Protein AF-A0A925VZ44-F1 (afdb_monomer)

Radius of gyration: 26.1 Å; Cα contacts (8 Å, |Δi|>4): 335; chains: 1; bounding box: 52×106×59 Å

Secondary structure (DSSP, 8-state):
-----------------------------PPPPPHHHHHHHHHHHTPPPSSPPP---BTTTS-HHHHHHHHHTT--EEEEEE-------TTS-TTHHHHHHHHHHHHHHHHHSSEEEPPPB--EEE---TT--TTT--SEEEHHHHHHHHHHHHHHHHHTT--EEEEEESSTTHHHHHHHHHHHHHHHTTT-SS--EEEE-GGGT-IIIIIHHHHHHSS----SSPTT----TTSSS--HHHHHHHHHH-TT--

Solvent-accessible surface area (backbone atoms only — not comparable to full-atom values): 15016 Å² total; per-residue (Å²): 139,82,82,88,82,83,81,81,79,85,75,83,85,73,84,73,84,74,76,75,80,71,91,65,91,76,82,72,76,75,71,83,73,54,73,66,57,47,52,52,50,52,52,61,69,63,48,78,75,91,64,86,78,80,96,69,49,47,54,79,78,49,52,72,50,53,49,52,52,40,46,74,74,56,38,27,33,35,36,41,41,33,16,24,34,35,60,40,55,100,88,44,63,41,51,50,34,42,54,51,46,54,57,50,46,53,54,49,25,62,72,69,44,58,30,33,28,44,71,70,39,56,58,27,40,44,78,97,54,100,78,77,49,91,77,74,51,48,72,57,40,46,54,67,57,47,20,50,51,51,33,52,51,52,55,50,44,41,74,72,63,34,36,35,41,36,33,38,35,64,37,84,61,40,54,64,30,41,39,54,20,19,55,50,51,35,63,77,43,64,87,44,96,66,79,57,47,45,41,52,45,68,53,68,55,41,28,66,82,46,46,50,53,42,40,44,68,68,80,54,50,86,66,94,66,57,84,79,64,68,63,19,100,80,77,51,93,39,40,73,71,55,52,55,52,39,56,75,71,38,75,88,70,101

pLDDT: mean 80.95, std 19.8, range [28.47, 98.81]

Nearest PDB structures (foldseek):
  1j2t-assembly1_B  TM=7.477E-01  e=1.629E-08  Pseudomonas putida
  3a6f-assembly1_D  TM=7.415E-01  e=6.471E-08  Pseudomonas putida
  3a6g-assembly1_C  TM=7.043E-01  e=2.262E-08  Pseudomonas putida
  3a6j-assembly1_D  TM=7.552E-01  e=2.407E-07  Pseudomonas putida
  3a6g-assembly1_B  TM=7.560E-01  e=1.423E-07  Pseudomonas putida

Structure (mmCIF, N/CA/C/O backbone):
data_AF-A0A925VZ44-F1
#
_entry.id   AF-A0A925VZ44-F1
#
loop_
_atom_site.group_PDB
_atom_site.id
_atom_site.type_symbol
_atom_site.label_atom_id
_atom_site.label_alt_id
_atom_site.label_comp_id
_atom_site.label_asym_id
_atom_site.label_entity_id
_atom_site.label_seq_id
_atom_site.pdbx_PDB_ins_code
_atom_site.Cartn_x
_atom_site.Cartn_y
_atom_site.Cartn_z
_atom_site.occupancy
_atom_site.B_iso_or_equiv
_atom_site.auth_seq_id
_atom_site.auth_comp_id
_atom_site.auth_asym_id
_atom_site.auth_atom_id
_atom_site.pdbx_PDB_model_num
ATOM 1 N N . MET A 1 1 ? 8.024 82.678 4.781 1.00 43.09 1 MET A N 1
ATOM 2 C CA . MET A 1 1 ? 6.739 81.949 4.622 1.00 43.09 1 MET A CA 1
ATOM 3 C C . MET A 1 1 ? 7.034 80.781 3.687 1.00 43.09 1 MET A C 1
ATOM 5 O O . MET A 1 1 ? 7.516 81.044 2.603 1.00 43.09 1 MET A O 1
ATOM 9 N N . LYS A 1 2 ? 6.928 79.500 4.042 1.00 37.91 2 LYS A N 1
ATOM 10 C CA . LYS A 1 2 ? 5.787 78.803 4.643 1.00 37.91 2 LYS A CA 1
ATOM 11 C C . LYS A 1 2 ? 6.269 77.644 5.542 1.00 37.91 2 LYS A C 1
ATOM 13 O O . LYS A 1 2 ? 7.049 76.798 5.127 1.00 37.91 2 LYS A O 1
ATOM 18 N N . THR A 1 3 ? 5.831 77.731 6.793 1.00 38.97 3 THR A N 1
ATOM 19 C CA . THR A 1 3 ? 5.394 76.681 7.727 1.00 38.97 3 THR A CA 1
ATOM 20 C C . THR A 1 3 ? 5.677 75.206 7.399 1.00 38.97 3 THR A C 1
ATOM 22 O O . THR A 1 3 ? 5.119 74.634 6.468 1.00 38.97 3 THR A O 1
ATOM 25 N N . LYS A 1 4 ? 6.454 74.569 8.290 1.00 42.12 4 LYS A N 1
ATOM 26 C CA . LYS A 1 4 ? 6.494 73.115 8.498 1.00 42.12 4 LYS A CA 1
ATOM 27 C C . LYS A 1 4 ? 5.126 72.651 9.012 1.00 42.12 4 LYS A C 1
ATOM 29 O O . LYS A 1 4 ? 4.687 73.132 10.054 1.00 42.12 4 LYS A O 1
ATOM 34 N N . LEU A 1 5 ? 4.474 71.728 8.306 1.00 38.78 5 LEU A N 1
ATOM 35 C CA . LEU A 1 5 ? 3.268 71.056 8.788 1.00 38.78 5 LEU A CA 1
ATOM 36 C C . LEU A 1 5 ? 3.665 69.682 9.334 1.00 38.78 5 LEU A C 1
ATOM 38 O O . LEU A 1 5 ? 4.010 68.767 8.592 1.00 38.78 5 LEU A O 1
ATOM 42 N N . MET A 1 6 ? 3.668 69.591 10.658 1.00 40.53 6 MET A N 1
ATOM 43 C CA . MET A 1 6 ? 3.862 68.372 11.427 1.00 40.53 6 MET A CA 1
ATOM 44 C C . MET A 1 6 ? 2.497 67.686 11.531 1.00 40.53 6 MET A C 1
ATOM 46 O O . MET A 1 6 ? 1.625 68.153 12.261 1.00 40.53 6 MET A O 1
ATOM 50 N N . VAL A 1 7 ? 2.281 66.626 10.751 1.00 39.38 7 VAL A N 1
ATOM 51 C CA . VAL A 1 7 ? 1.075 65.796 10.865 1.00 39.38 7 VAL A CA 1
ATOM 52 C C . VAL A 1 7 ? 1.354 64.708 11.893 1.00 39.38 7 VAL A C 1
ATOM 54 O O . VAL A 1 7 ? 2.123 63.779 11.657 1.00 39.38 7 VAL A O 1
ATOM 57 N N . LEU A 1 8 ? 0.742 64.880 13.061 1.00 37.25 8 LEU A N 1
ATOM 58 C CA . LEU A 1 8 ? 0.695 63.913 14.145 1.00 37.25 8 LEU A CA 1
ATOM 59 C C . LEU A 1 8 ? -0.347 62.846 13.773 1.00 37.25 8 LEU A C 1
ATOM 61 O O . LEU A 1 8 ? -1.548 63.086 13.888 1.00 37.25 8 LEU A O 1
ATOM 65 N N . LEU A 1 9 ? 0.092 61.686 13.280 1.00 35.12 9 LEU A N 1
ATOM 66 C CA . LEU A 1 9 ? -0.804 60.554 13.052 1.00 35.12 9 LEU A CA 1
ATOM 67 C C . LEU A 1 9 ? -0.961 59.786 14.373 1.00 35.12 9 LEU A C 1
ATOM 69 O O . LEU A 1 9 ? -0.096 59.003 14.761 1.00 35.12 9 LEU A O 1
ATOM 73 N N . MET A 1 10 ? -2.056 60.044 15.088 1.00 37.88 10 MET A N 1
ATOM 74 C CA . MET A 1 10 ? -2.496 59.206 16.203 1.00 37.88 10 MET A CA 1
ATOM 75 C C . MET A 1 10 ? -2.968 57.858 15.638 1.00 37.88 10 MET A C 1
ATOM 77 O O . MET A 1 10 ? -4.033 57.775 15.030 1.00 37.88 10 MET A O 1
ATOM 81 N N . MET A 1 11 ? -2.174 56.802 15.822 1.00 42.66 11 MET A N 1
ATOM 82 C CA . MET A 1 11 ? -2.632 55.423 15.646 1.00 42.66 11 MET A CA 1
ATOM 83 C C . MET A 1 11 ? -3.244 54.926 16.964 1.00 42.66 11 MET A C 1
ATOM 85 O O . MET A 1 11 ? -2.577 55.006 17.999 1.00 42.66 11 MET A O 1
ATOM 89 N N . PRO A 1 12 ? -4.479 54.398 16.967 1.00 41.09 12 PRO A N 1
ATOM 90 C CA . PRO A 1 12 ? -5.016 53.722 18.137 1.00 41.09 12 PRO A CA 1
ATOM 91 C C . PRO A 1 12 ? -4.245 52.417 18.379 1.00 41.09 12 PRO A C 1
ATOM 93 O O . PRO A 1 12 ? -4.117 51.582 17.483 1.00 41.09 12 PRO A O 1
ATOM 96 N N . LEU A 1 13 ? -3.741 52.241 19.607 1.00 38.38 13 LEU A N 1
ATOM 97 C CA . LEU A 1 13 ? -3.260 50.956 20.107 1.00 38.38 13 LEU A CA 1
ATOM 98 C C . LEU A 1 13 ? -4.418 49.946 20.069 1.00 38.38 13 LEU A C 1
ATOM 100 O O . LEU A 1 13 ? -5.273 49.952 20.953 1.00 38.38 13 LEU A O 1
ATOM 104 N N . LEU A 1 14 ? -4.417 49.036 19.096 1.00 40.84 14 LEU A N 1
ATOM 105 C CA . LEU A 1 14 ? -4.953 47.700 19.332 1.00 40.84 14 LEU A CA 1
ATOM 106 C C . LEU A 1 14 ? -3.804 46.841 19.852 1.00 40.84 14 LEU A C 1
ATOM 108 O O . LEU A 1 14 ? -2.870 46.516 19.121 1.00 40.84 14 LEU A O 1
ATOM 112 N N . ALA A 1 15 ? -3.873 46.487 21.133 1.00 39.97 15 ALA A N 1
ATOM 113 C CA . ALA A 1 15 ? -3.021 45.471 21.723 1.00 39.97 15 ALA A CA 1
ATOM 114 C C . ALA A 1 15 ? -3.362 44.114 21.088 1.00 39.97 15 ALA A C 1
ATOM 116 O O . ALA A 1 15 ? -4.227 43.384 21.567 1.00 39.97 15 ALA A O 1
ATOM 117 N N . ALA A 1 16 ? -2.692 43.775 19.989 1.00 40.22 16 ALA A N 1
ATOM 118 C CA . ALA A 1 16 ? -2.588 42.393 19.564 1.00 40.22 16 ALA A CA 1
ATOM 119 C C . ALA A 1 16 ? -1.696 41.686 20.588 1.00 40.22 16 ALA A C 1
ATOM 121 O O . ALA A 1 16 ? -0.490 41.927 20.649 1.00 40.22 16 ALA A O 1
ATOM 122 N N . SER A 1 17 ? -2.290 40.839 21.425 1.00 38.62 17 SER A N 1
ATOM 123 C CA . SER A 1 17 ? -1.554 39.887 22.250 1.00 38.62 17 SER A CA 1
ATOM 124 C C . SER A 1 17 ? -0.869 38.876 21.329 1.00 38.62 17 SER A C 1
ATOM 126 O O . SER A 1 17 ? -1.369 37.780 21.094 1.00 38.62 17 SER A O 1
ATOM 128 N N . ALA A 1 18 ? 0.276 39.260 20.770 1.00 37.12 18 ALA A N 1
ATOM 129 C CA . ALA A 1 18 ? 1.207 38.335 20.158 1.00 37.12 18 ALA A CA 1
ATOM 130 C C . ALA A 1 18 ? 1.802 37.493 21.291 1.00 37.12 18 ALA A C 1
ATOM 132 O O . ALA A 1 18 ? 2.767 37.887 21.945 1.00 37.12 18 ALA A O 1
ATOM 133 N N . SER A 1 19 ? 1.194 36.338 21.562 1.00 41.56 19 SER A N 1
ATOM 134 C CA . SER A 1 19 ? 1.918 35.276 22.246 1.00 41.56 19 SER A CA 1
ATOM 135 C C . SER A 1 19 ? 3.023 34.837 21.291 1.00 41.56 19 SER A C 1
ATOM 137 O O . SER A 1 19 ? 2.791 34.209 20.261 1.00 41.56 19 SER A O 1
ATOM 139 N N . ALA A 1 20 ? 4.239 35.280 21.595 1.00 37.16 20 ALA A N 1
ATOM 140 C CA . ALA A 1 20 ? 5.440 34.805 20.948 1.00 37.16 20 ALA A CA 1
ATOM 141 C C . ALA A 1 20 ? 5.502 33.287 21.145 1.00 37.16 20 ALA A C 1
ATOM 143 O O . ALA A 1 20 ? 5.729 32.805 22.255 1.00 37.16 20 ALA A O 1
ATOM 144 N N . GLN A 1 21 ? 5.280 32.529 20.073 1.00 39.34 21 GLN A N 1
ATOM 145 C CA . GLN A 1 21 ? 5.566 31.104 20.064 1.00 39.34 21 GLN A CA 1
ATOM 146 C C . GLN A 1 21 ? 7.084 30.964 19.966 1.00 39.34 21 GLN A C 1
ATOM 148 O O . GLN A 1 21 ? 7.667 30.883 18.886 1.00 39.34 21 GLN A O 1
ATOM 153 N N . ALA A 1 22 ? 7.725 31.058 21.131 1.00 35.22 22 ALA A N 1
ATOM 154 C CA . ALA A 1 22 ? 9.131 30.764 21.301 1.00 35.22 22 ALA A CA 1
ATOM 155 C C . ALA A 1 22 ? 9.398 29.346 20.787 1.00 35.22 22 ALA A C 1
ATOM 157 O O . ALA A 1 22 ? 8.663 28.403 21.094 1.00 35.22 22 ALA A O 1
ATOM 158 N N . GLY A 1 23 ? 10.441 29.228 19.967 1.00 39.97 23 GLY A N 1
ATOM 159 C CA . GLY A 1 23 ? 10.889 27.975 19.392 1.00 39.97 23 GLY A CA 1
ATOM 160 C C . GLY A 1 23 ? 11.131 26.923 20.469 1.00 39.97 23 GLY A C 1
ATOM 161 O O . GLY A 1 23 ? 11.927 27.107 21.385 1.00 39.97 23 GLY A O 1
ATOM 162 N N . GLY A 1 24 ? 10.448 25.800 20.311 1.00 28.47 24 GLY A N 1
ATOM 163 C CA . GLY A 1 24 ? 10.702 24.557 21.013 1.00 28.47 24 GLY A CA 1
ATOM 164 C C . GLY A 1 24 ? 10.267 23.435 20.087 1.00 28.47 24 GLY A C 1
ATOM 165 O O . GLY A 1 24 ? 9.153 23.466 19.568 1.00 28.47 24 GLY A O 1
ATOM 166 N N . ALA A 1 25 ? 11.168 22.491 19.826 1.00 43.06 25 ALA A N 1
ATOM 167 C CA . ALA A 1 25 ? 10.916 21.294 19.037 1.00 43.06 25 ALA A CA 1
ATOM 168 C C . ALA A 1 25 ? 9.642 20.585 19.540 1.00 43.06 25 ALA A C 1
ATOM 170 O O . ALA A 1 25 ? 9.634 19.932 20.581 1.00 43.06 25 ALA A O 1
ATOM 171 N N . GLY A 1 26 ? 8.537 20.787 18.822 1.00 34.47 26 GLY A N 1
ATOM 172 C CA . GLY A 1 26 ? 7.191 20.436 19.258 1.00 34.47 26 GLY A CA 1
ATOM 173 C C . GLY A 1 26 ? 6.773 19.043 18.815 1.00 34.47 26 GLY A C 1
ATOM 174 O O . GLY A 1 26 ? 5.871 18.903 17.996 1.00 34.47 26 GLY A O 1
ATOM 175 N N . GLY A 1 27 ? 7.376 18.009 19.400 1.00 41.19 27 GLY A N 1
ATOM 176 C CA . GLY A 1 27 ? 6.727 16.703 19.524 1.00 41.19 27 GLY A CA 1
ATOM 177 C C . GLY A 1 27 ? 5.625 16.803 20.578 1.00 41.19 27 GLY A C 1
ATOM 178 O O . GLY A 1 27 ? 5.805 16.370 21.711 1.00 41.19 27 GLY A O 1
ATOM 179 N N . GLY A 1 28 ? 4.524 17.477 20.242 1.00 38.59 28 GLY A N 1
ATOM 180 C CA . GLY A 1 28 ? 3.428 17.754 21.165 1.00 38.59 28 GLY A CA 1
ATOM 181 C C . GLY A 1 28 ? 2.698 16.477 21.569 1.00 38.59 28 GLY A C 1
ATOM 182 O O . GLY A 1 28 ? 1.746 16.066 20.906 1.00 38.59 28 GLY A O 1
ATOM 183 N N . GLY A 1 29 ? 3.112 15.874 22.682 1.00 44.62 29 GLY A N 1
ATOM 184 C CA . GLY A 1 29 ? 2.288 14.927 23.417 1.00 44.62 29 GLY A CA 1
ATOM 185 C C . GLY A 1 29 ? 1.008 15.633 23.851 1.00 44.62 29 GLY A C 1
ATOM 186 O O . GLY A 1 29 ? 1.004 16.385 24.823 1.00 44.62 29 GLY A O 1
ATOM 187 N N . ARG A 1 30 ? -0.089 15.422 23.117 1.00 60.28 30 ARG A N 1
ATOM 188 C CA . ARG A 1 30 ? -1.427 15.716 23.639 1.00 60.28 30 ARG A CA 1
ATOM 189 C C . ARG A 1 30 ? -1.571 14.878 24.911 1.00 60.28 30 ARG A C 1
ATOM 191 O O . ARG A 1 30 ? -1.460 13.657 24.832 1.00 60.28 30 ARG A O 1
ATOM 198 N N . GLY A 1 31 ? -1.742 15.528 26.063 1.00 68.44 31 GLY A N 1
ATOM 199 C CA . GLY A 1 31 ? -1.986 14.838 27.332 1.00 68.44 31 GLY A CA 1
ATOM 200 C C . GLY A 1 31 ? -3.142 13.839 27.208 1.00 68.44 31 GLY A C 1
ATOM 201 O O . GLY A 1 31 ? -3.993 13.978 26.325 1.00 68.44 31 GLY A O 1
ATOM 202 N N . ALA A 1 32 ? -3.150 12.812 28.062 1.00 81.00 32 ALA A N 1
ATOM 203 C CA . ALA A 1 32 ? -4.213 11.810 28.068 1.00 81.00 32 ALA A CA 1
ATOM 204 C C . ALA A 1 32 ? -5.594 12.481 28.206 1.00 81.00 32 ALA A C 1
ATOM 206 O O . ALA A 1 32 ? -5.761 13.405 29.003 1.00 81.00 32 ALA A O 1
ATOM 207 N N . LEU A 1 33 ? -6.562 12.033 27.401 1.00 86.69 33 LEU A N 1
ATOM 208 C CA . LEU A 1 33 ? -7.935 12.542 27.432 1.00 86.69 33 LEU A CA 1
ATOM 209 C C . LEU A 1 33 ? -8.605 12.180 28.764 1.00 86.69 33 LEU A C 1
ATOM 211 O O . LEU A 1 33 ? -8.342 11.110 29.315 1.00 86.69 33 LEU A O 1
ATOM 215 N N . THR A 1 34 ? -9.504 13.036 29.256 1.00 94.06 34 THR A N 1
ATOM 216 C CA . THR A 1 34 ? -10.392 12.640 30.361 1.00 94.06 34 THR A CA 1
ATOM 217 C C . THR A 1 34 ? -11.369 11.552 29.889 1.00 94.06 34 THR A C 1
ATOM 219 O O . THR A 1 34 ? -11.637 11.453 28.683 1.00 94.06 34 THR A O 1
ATOM 222 N N . PRO A 1 35 ? -11.947 10.747 30.799 1.00 94.12 35 PRO A N 1
ATOM 223 C CA . PRO A 1 35 ? -12.954 9.749 30.436 1.00 94.12 35 PRO A CA 1
ATOM 224 C C . PRO A 1 35 ? -14.129 10.332 29.636 1.00 94.12 35 PRO A C 1
ATOM 226 O O . PRO A 1 35 ? -14.582 9.726 28.668 1.00 94.12 35 PRO A O 1
ATOM 229 N N . GLU A 1 36 ? -14.582 11.541 29.972 1.00 93.06 36 GLU A N 1
ATOM 230 C CA . GLU A 1 36 ? -15.672 12.226 29.269 1.00 93.06 36 GLU A CA 1
ATOM 231 C C . GLU A 1 36 ? -15.271 12.612 27.843 1.00 93.06 36 GLU A C 1
ATOM 233 O O . GLU A 1 36 ? -16.045 12.436 26.902 1.00 93.06 36 GLU A O 1
ATOM 238 N N . GLN A 1 37 ? -14.045 13.112 27.660 1.00 93.12 37 GLN A N 1
ATOM 239 C CA . GLN A 1 37 ? -13.513 13.447 26.339 1.00 93.12 37 GLN A CA 1
ATOM 240 C C . GLN A 1 37 ? -13.352 12.199 25.469 1.00 93.12 37 GLN A C 1
ATOM 242 O O . GLN A 1 37 ? -13.616 12.242 24.264 1.00 93.12 37 GLN A O 1
ATOM 247 N N . GLN A 1 38 ? -12.944 11.082 26.071 1.00 91.44 38 GLN A N 1
ATOM 248 C CA . GLN A 1 38 ? -12.840 9.809 25.377 1.00 91.44 38 GLN A CA 1
ATOM 249 C C . GLN A 1 38 ? -14.220 9.284 24.960 1.00 91.44 38 GLN A C 1
ATOM 251 O O . GLN A 1 38 ? -14.417 8.993 23.780 1.00 91.44 38 GLN A O 1
ATOM 256 N N . ALA A 1 39 ? -15.200 9.283 25.867 1.00 91.25 39 ALA A N 1
ATOM 257 C CA . ALA A 1 39 ? -16.574 8.887 25.563 1.00 91.25 39 ALA A CA 1
ATOM 258 C C . ALA A 1 39 ? -17.203 9.767 24.468 1.00 91.25 39 ALA A C 1
ATOM 260 O O . ALA A 1 39 ? -17.831 9.260 23.538 1.00 91.25 39 ALA A O 1
ATOM 261 N N . ALA A 1 40 ? -16.987 11.085 24.516 1.00 91.69 40 ALA A N 1
ATOM 262 C CA . ALA A 1 40 ? -17.465 12.002 23.484 1.00 91.69 40 ALA A CA 1
ATOM 263 C C . ALA A 1 40 ? -16.826 11.715 22.113 1.00 91.69 40 ALA A C 1
ATOM 265 O O . ALA A 1 40 ? -17.511 11.757 21.087 1.00 91.69 40 ALA A O 1
ATOM 266 N N . ARG A 1 41 ? -15.528 11.386 22.081 1.00 88.75 41 ARG A N 1
ATOM 267 C CA . ARG A 1 41 ? -14.817 11.014 20.850 1.00 88.75 41 ARG A CA 1
ATOM 268 C C . ARG A 1 41 ? -15.324 9.692 20.279 1.00 88.75 41 ARG A C 1
ATOM 270 O O . ARG A 1 41 ? -15.535 9.601 19.071 1.00 88.75 41 ARG A O 1
ATOM 277 N N . GLU A 1 42 ? -15.544 8.694 21.125 1.00 88.38 42 GLU A N 1
ATOM 278 C CA . GLU A 1 42 ? -16.108 7.400 20.730 1.00 88.38 42 GLU A CA 1
ATOM 279 C C . GLU A 1 42 ? -17.543 7.546 20.210 1.00 88.38 42 GLU A C 1
ATOM 281 O O . GLU A 1 42 ? -17.883 6.989 19.164 1.00 88.38 42 GLU A O 1
ATOM 286 N N . ALA A 1 43 ? -18.373 8.357 20.873 1.00 88.75 43 ALA A N 1
ATOM 287 C CA . ALA A 1 43 ? -19.722 8.671 20.412 1.00 88.75 43 ALA A CA 1
ATOM 288 C C . ALA A 1 43 ? -19.701 9.395 19.056 1.00 88.75 43 ALA A C 1
ATOM 290 O O . ALA A 1 43 ? -20.466 9.047 18.156 1.00 88.75 43 ALA A O 1
ATOM 291 N N . ALA A 1 44 ? -18.795 10.362 18.872 1.00 86.88 44 ALA A N 1
ATOM 292 C CA . ALA A 1 44 ? -18.626 11.060 17.601 1.00 86.88 44 ALA A CA 1
ATOM 293 C C . ALA A 1 44 ? -18.186 10.113 16.470 1.00 86.88 44 ALA A C 1
ATOM 295 O O . ALA A 1 44 ? -18.747 10.179 15.378 1.00 86.88 44 ALA A O 1
ATOM 296 N N . ALA A 1 45 ? -17.247 9.200 16.740 1.00 86.62 45 ALA A N 1
ATOM 297 C CA . ALA A 1 45 ? -16.764 8.208 15.777 1.00 86.62 45 ALA A CA 1
ATOM 298 C C . ALA A 1 45 ? -17.821 7.152 15.396 1.00 86.62 45 ALA A C 1
ATOM 300 O O . ALA A 1 45 ? -17.710 6.516 14.346 1.00 86.62 45 ALA A O 1
ATOM 301 N N . ASN A 1 46 ? -18.848 6.960 16.229 1.00 89.31 46 ASN A N 1
ATOM 302 C CA . ASN A 1 46 ? -19.928 5.992 16.020 1.00 89.31 46 ASN A CA 1
ATOM 303 C C . ASN A 1 46 ? -21.230 6.599 15.476 1.00 89.31 46 ASN A C 1
ATOM 305 O O . ASN A 1 46 ? -22.214 5.876 15.326 1.00 89.31 46 ASN A O 1
ATOM 309 N N . LYS A 1 47 ? -21.251 7.893 15.129 1.00 90.44 47 LYS A N 1
ATOM 310 C CA . LYS A 1 47 ? -22.435 8.521 14.522 1.00 90.44 47 LYS A CA 1
ATOM 311 C C . LYS A 1 47 ? -22.847 7.815 13.219 1.00 90.44 47 LYS A C 1
ATOM 313 O O . LYS A 1 47 ? -21.972 7.464 12.419 1.00 90.44 47 LYS A O 1
ATOM 318 N N . PRO A 1 48 ? -24.152 7.606 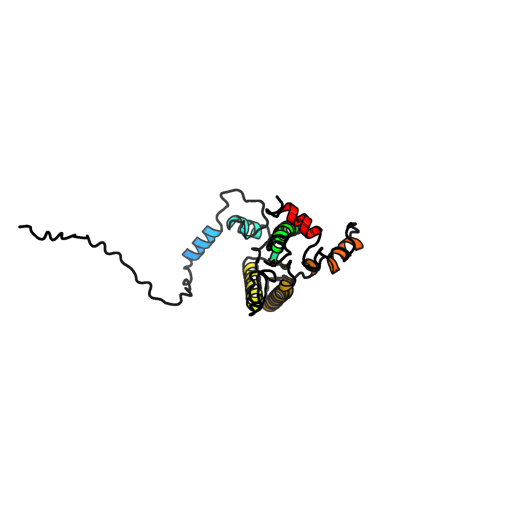12.977 1.00 90.75 48 PRO A N 1
ATOM 319 C CA . PRO A 1 48 ? -24.620 7.005 11.733 1.00 90.75 48 PRO A CA 1
ATOM 320 C C . PRO A 1 48 ? -24.233 7.870 10.528 1.00 90.75 48 PRO A C 1
ATOM 322 O O . PRO A 1 48 ? -24.040 9.082 10.652 1.00 90.75 48 PRO A O 1
ATOM 325 N N . ARG A 1 49 ? -24.118 7.235 9.359 1.00 91.75 49 ARG A N 1
ATOM 326 C CA . ARG A 1 49 ? -23.930 7.947 8.091 1.00 91.75 49 ARG A CA 1
ATOM 327 C C . ARG A 1 49 ? -25.136 8.846 7.812 1.00 91.75 49 ARG A C 1
ATOM 329 O O . ARG A 1 49 ? -26.273 8.442 8.036 1.00 91.75 49 ARG A O 1
ATOM 336 N N . THR A 1 50 ? -24.874 10.056 7.325 1.00 92.50 50 THR A N 1
ATOM 337 C CA . THR A 1 50 ? -25.904 11.033 6.921 1.00 92.50 50 THR A CA 1
ATOM 338 C C . THR A 1 50 ? -26.046 11.157 5.406 1.00 92.50 50 THR A C 1
ATOM 340 O O . THR A 1 50 ? -26.964 11.819 4.936 1.00 92.50 50 THR A O 1
ATOM 343 N N . ILE A 1 51 ? -25.126 10.553 4.655 1.00 91.44 51 ILE A N 1
ATOM 344 C CA . ILE A 1 51 ? -25.131 10.465 3.196 1.00 91.44 51 ILE A CA 1
ATOM 345 C C . ILE A 1 51 ? -24.884 9.012 2.798 1.00 91.44 51 ILE A C 1
ATOM 347 O O . ILE A 1 51 ? -24.264 8.255 3.555 1.00 91.44 51 ILE A O 1
ATOM 351 N N . GLU A 1 52 ? -25.385 8.626 1.629 1.00 91.75 52 GLU A N 1
ATOM 352 C CA . GLU A 1 52 ? -25.050 7.333 1.042 1.00 91.75 52 GLU A CA 1
ATOM 353 C C . GLU A 1 52 ? -23.557 7.258 0.739 1.00 91.75 52 GLU A C 1
ATOM 355 O O . GLU A 1 52 ? -22.917 8.270 0.445 1.00 91.75 52 GLU A O 1
ATOM 360 N N . GLY A 1 53 ? -23.007 6.051 0.866 1.00 89.88 53 GLY A N 1
ATOM 361 C CA . GLY A 1 53 ? -21.589 5.845 0.638 1.00 89.88 53 GLY A CA 1
ATOM 362 C C . GLY A 1 53 ? -21.245 5.668 -0.834 1.00 89.88 53 GLY A C 1
ATOM 363 O O . GLY A 1 53 ? -22.075 5.211 -1.622 1.00 89.88 53 GLY A O 1
ATOM 364 N N . ILE A 1 54 ? -20.008 5.987 -1.197 1.00 92.88 54 ILE A N 1
ATOM 365 C CA . ILE A 1 54 ? -19.498 5.744 -2.547 1.00 92.88 54 ILE A CA 1
ATOM 366 C C . ILE A 1 54 ? -19.085 4.276 -2.724 1.00 92.88 54 ILE A C 1
ATOM 368 O O . ILE A 1 54 ? -18.641 3.605 -1.792 1.00 92.88 54 ILE A O 1
ATOM 372 N N . ASN A 1 55 ? -19.220 3.756 -3.945 1.00 94.62 55 ASN A N 1
ATOM 373 C CA . ASN A 1 55 ? -18.796 2.395 -4.278 1.00 94.62 55 ASN A CA 1
ATOM 374 C C . ASN A 1 55 ? -17.302 2.361 -4.627 1.00 94.62 55 ASN A C 1
ATOM 376 O O . ASN A 1 55 ? -16.936 2.288 -5.800 1.00 94.62 55 ASN A O 1
ATOM 380 N N . THR A 1 56 ? -16.453 2.377 -3.606 1.00 97.19 56 THR A N 1
ATOM 381 C CA . THR A 1 56 ? -14.995 2.305 -3.755 1.00 97.19 56 THR A CA 1
ATOM 382 C C . THR A 1 56 ? -14.390 1.203 -2.890 1.00 97.19 56 THR A C 1
ATOM 384 O O . THR A 1 56 ? -14.957 0.800 -1.873 1.00 97.19 56 THR A O 1
ATOM 387 N N . VAL A 1 57 ? -13.222 0.712 -3.300 1.00 98.19 57 VAL A N 1
ATOM 388 C CA . VAL A 1 57 ? -12.343 -0.112 -2.460 1.00 98.19 57 VAL A CA 1
ATOM 389 C C . VAL A 1 57 ? -11.123 0.668 -1.955 1.00 98.19 57 VAL A C 1
ATOM 391 O O . VAL A 1 57 ? -10.328 0.120 -1.195 1.00 98.19 57 VAL A O 1
ATOM 394 N N . TRP A 1 58 ? -10.958 1.934 -2.343 1.00 98.25 58 TRP A N 1
ATOM 395 C CA . TRP A 1 58 ? -9.827 2.768 -1.944 1.00 98.25 58 TRP A CA 1
ATOM 396 C C . TRP A 1 58 ? -10.066 3.385 -0.576 1.00 98.25 58 TRP A C 1
ATOM 398 O O . TRP A 1 58 ? -10.975 4.189 -0.384 1.00 98.25 58 TRP A O 1
ATOM 408 N N . LEU A 1 59 ? -9.210 3.046 0.386 1.00 97.81 59 LEU A N 1
ATOM 409 C CA . LEU A 1 59 ? -9.325 3.535 1.758 1.00 97.81 59 LEU A CA 1
ATOM 410 C C . LEU A 1 59 ? -9.239 5.067 1.843 1.00 97.81 59 LEU A C 1
ATOM 412 O O . LEU A 1 59 ? -9.874 5.663 2.705 1.00 97.81 59 LEU A O 1
ATOM 416 N N . GLU A 1 60 ? -8.478 5.698 0.949 1.00 96.56 60 GLU A N 1
ATOM 417 C CA . GLU A 1 60 ? -8.309 7.156 0.869 1.00 96.56 60 GLU A CA 1
ATOM 418 C C . GLU A 1 60 ? -9.536 7.916 0.354 1.00 96.56 60 GLU A C 1
ATOM 420 O O . GLU A 1 60 ? -9.629 9.126 0.550 1.00 96.56 60 GLU A O 1
ATOM 425 N N . GLU A 1 61 ? -10.484 7.218 -0.270 1.00 97.25 61 GLU A N 1
ATOM 426 C CA . GLU A 1 61 ? -11.721 7.809 -0.784 1.00 97.25 61 GLU A CA 1
ATOM 427 C C . GLU A 1 61 ? -12.882 7.681 0.214 1.00 97.25 61 GLU A C 1
ATOM 429 O O . GLU A 1 61 ? -13.880 8.392 0.107 1.00 97.25 61 GLU A O 1
ATOM 434 N N . LEU A 1 62 ? -12.747 6.801 1.212 1.00 96.19 62 LEU A N 1
ATOM 435 C CA . LEU A 1 62 ? -13.765 6.571 2.230 1.00 96.19 62 LEU A CA 1
ATOM 436 C C . LEU A 1 62 ? -13.774 7.685 3.281 1.00 96.19 62 LEU A C 1
ATOM 438 O O . LEU A 1 62 ? -12.758 8.065 3.866 1.00 96.19 62 LEU A O 1
ATOM 442 N N . THR A 1 63 ? -14.970 8.123 3.642 1.00 94.31 63 THR A N 1
ATOM 443 C CA . THR A 1 63 ? -15.214 8.836 4.892 1.00 94.31 63 THR A CA 1
ATOM 444 C C . THR A 1 63 ? -15.052 7.894 6.089 1.00 94.31 63 THR A C 1
ATOM 446 O O . THR A 1 63 ? -15.217 6.674 6.002 1.00 94.31 63 THR A O 1
ATOM 449 N N . GLN A 1 64 ? -14.772 8.458 7.268 1.00 92.69 64 GLN A N 1
ATOM 450 C CA . GLN A 1 64 ? -14.584 7.656 8.481 1.00 92.69 64 GLN A CA 1
ATOM 451 C C . GLN A 1 64 ? -15.795 6.757 8.825 1.00 92.69 64 GLN A C 1
ATOM 453 O O . GLN A 1 64 ? -15.563 5.603 9.198 1.00 92.69 64 GLN A O 1
ATOM 458 N N . PRO A 1 65 ? -17.061 7.208 8.691 1.00 94.31 65 PRO A N 1
ATOM 459 C CA . PRO A 1 65 ? -18.211 6.339 8.924 1.00 94.31 65 PRO A CA 1
ATOM 460 C C . PRO A 1 65 ? -18.335 5.194 7.911 1.00 94.31 65 PRO A C 1
ATOM 462 O O . PRO A 1 65 ? -18.724 4.099 8.310 1.00 94.31 65 PRO A O 1
ATOM 465 N N . GLU A 1 66 ? -17.992 5.411 6.634 1.00 95.56 66 GLU A N 1
ATOM 466 C CA . GLU A 1 66 ? -17.964 4.338 5.627 1.00 95.56 66 GLU A CA 1
ATOM 467 C C . GLU A 1 66 ? -16.897 3.304 5.976 1.00 95.56 66 GLU A C 1
ATOM 469 O O . GLU A 1 66 ? -17.213 2.121 6.085 1.00 95.56 66 GLU A O 1
ATOM 474 N N . PHE A 1 67 ? -15.669 3.749 6.262 1.00 95.44 67 PHE A N 1
ATOM 475 C CA . PHE A 1 67 ? -14.588 2.858 6.677 1.00 95.44 67 PHE A CA 1
ATOM 476 C C . PHE A 1 67 ? -14.968 2.035 7.917 1.00 95.44 67 PHE A C 1
ATOM 478 O O . PHE A 1 67 ? -14.836 0.812 7.920 1.00 95.44 67 PHE A O 1
ATOM 485 N N . ARG A 1 68 ? -15.508 2.680 8.960 1.00 95.19 68 ARG A N 1
ATOM 486 C CA . ARG A 1 68 ? -15.993 1.997 10.169 1.00 95.19 68 ARG A CA 1
ATOM 487 C C . ARG A 1 68 ? -17.018 0.916 9.834 1.00 95.19 68 ARG A C 1
ATOM 489 O O . ARG A 1 68 ? -16.946 -0.181 10.386 1.00 95.19 68 ARG A O 1
ATOM 496 N N . ASP A 1 69 ? -17.997 1.240 8.996 1.00 95.25 69 ASP A N 1
ATOM 497 C CA . ASP A 1 69 ? -19.066 0.310 8.647 1.00 95.25 69 ASP A CA 1
ATOM 498 C C . ASP A 1 69 ? -18.531 -0.865 7.812 1.00 95.25 69 ASP A C 1
ATOM 500 O O . ASP A 1 69 ? -18.948 -1.996 8.041 1.00 95.25 69 ASP A O 1
ATOM 504 N N . MET A 1 70 ? -17.543 -0.642 6.939 1.00 96.62 70 MET A N 1
ATOM 505 C CA . MET A 1 70 ? -16.860 -1.712 6.199 1.00 96.62 70 MET A CA 1
ATOM 506 C C . MET A 1 70 ? -16.047 -2.629 7.121 1.00 96.62 70 MET A C 1
ATOM 508 O O . MET A 1 70 ? -16.117 -3.850 6.990 1.00 96.62 70 MET A O 1
ATOM 512 N N . ILE A 1 71 ? -15.332 -2.082 8.111 1.00 96.94 71 ILE A N 1
ATOM 513 C CA . ILE A 1 71 ? -14.660 -2.910 9.127 1.00 96.94 71 ILE A CA 1
ATOM 514 C C . ILE A 1 71 ? -15.682 -3.760 9.896 1.00 96.94 71 ILE A C 1
ATOM 516 O O . ILE A 1 71 ? -15.453 -4.952 10.097 1.00 96.94 71 ILE A O 1
ATOM 520 N N . LYS A 1 72 ? -16.835 -3.188 10.278 1.00 95.44 72 LYS A N 1
ATOM 521 C CA . LYS A 1 72 ? -17.933 -3.936 10.925 1.00 95.44 72 LYS A CA 1
ATOM 522 C C . LYS A 1 72 ? -18.521 -5.021 10.019 1.00 95.44 72 LYS A C 1
ATOM 524 O O . LYS A 1 72 ? -18.895 -6.075 10.522 1.00 95.44 72 LYS A O 1
ATOM 529 N N . ASP A 1 73 ? -18.558 -4.791 8.708 1.00 96.50 73 ASP A N 1
ATOM 530 C CA . ASP A 1 73 ? -18.952 -5.791 7.709 1.00 96.50 73 ASP A CA 1
ATOM 531 C C . ASP A 1 73 ? -17.846 -6.835 7.425 1.00 96.50 73 ASP A C 1
ATOM 533 O O . ASP A 1 73 ? -18.031 -7.784 6.662 1.00 96.50 73 ASP A O 1
ATOM 537 N N . GLY A 1 74 ? -16.685 -6.731 8.075 1.00 97.62 74 GLY A N 1
ATOM 538 C CA . GLY A 1 74 ? -15.626 -7.738 8.015 1.00 97.62 74 GLY A CA 1
ATOM 539 C C . GLY A 1 74 ? -14.606 -7.529 6.898 1.00 97.62 74 GLY A C 1
ATOM 540 O O . GLY A 1 74 ? -13.925 -8.485 6.519 1.00 97.62 74 GLY A O 1
ATOM 541 N N . TYR A 1 75 ? -14.465 -6.304 6.384 1.00 98.38 75 TYR A N 1
ATOM 542 C CA . TYR A 1 75 ? -13.344 -5.932 5.518 1.00 98.38 75 TYR A CA 1
ATOM 543 C C . TYR A 1 75 ? -12.043 -5.958 6.327 1.00 98.38 75 TYR A C 1
ATOM 545 O O . TYR A 1 75 ? -11.665 -4.987 6.971 1.00 98.38 75 TYR A O 1
ATOM 553 N N . THR A 1 76 ? -11.376 -7.109 6.332 1.00 97.94 76 THR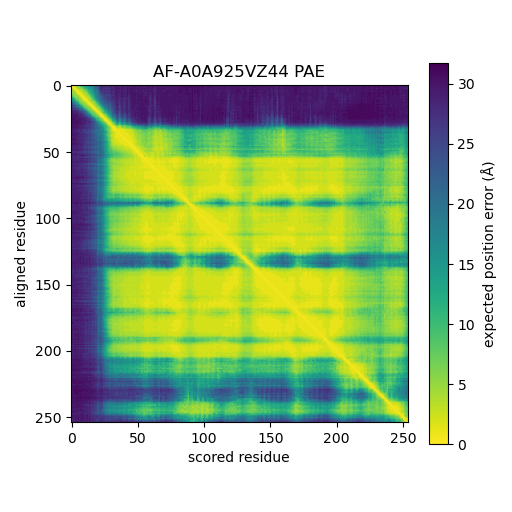 A N 1
ATOM 554 C CA . THR A 1 76 ? -10.186 -7.380 7.161 1.00 97.94 76 THR A CA 1
ATOM 555 C C . THR A 1 76 ? -8.921 -7.591 6.335 1.00 97.94 76 THR A C 1
ATOM 557 O O . THR A 1 76 ? -7.837 -7.772 6.897 1.00 97.94 76 THR A O 1
ATOM 560 N N . THR A 1 77 ? -9.041 -7.497 5.011 1.00 98.81 77 THR A N 1
ATOM 561 C CA . THR A 1 77 ? -7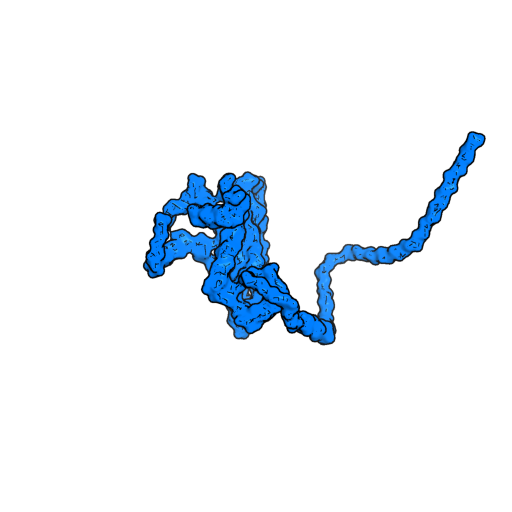.933 -7.588 4.062 1.00 98.81 77 THR A CA 1
ATOM 562 C C . THR A 1 77 ? -7.612 -6.217 3.480 1.00 98.81 77 THR A C 1
ATOM 564 O O . THR A 1 77 ? -8.521 -5.471 3.113 1.00 98.81 77 THR A O 1
ATOM 567 N N . VAL A 1 78 ? -6.325 -5.890 3.361 1.00 98.81 78 VAL A N 1
ATOM 568 C CA . VAL A 1 78 ? -5.860 -4.661 2.713 1.00 98.81 78 VAL A CA 1
ATOM 569 C C . VAL A 1 78 ? -4.653 -4.907 1.814 1.00 98.81 78 VAL A C 1
ATOM 571 O O . VAL A 1 78 ? -3.732 -5.647 2.169 1.00 98.81 78 VAL A O 1
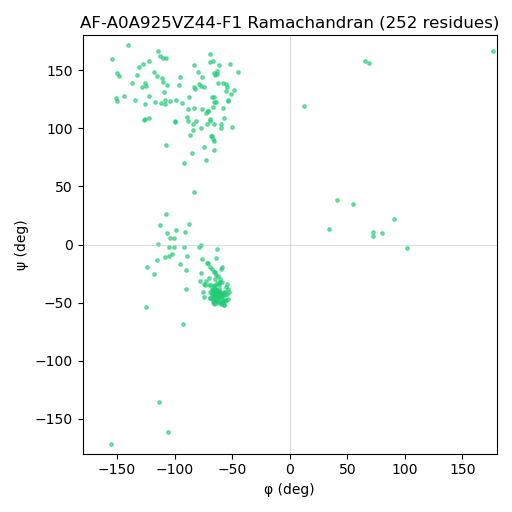ATOM 574 N N . LEU A 1 79 ? -4.663 -4.265 0.647 1.00 98.81 79 LEU A N 1
ATOM 575 C CA . LEU A 1 79 ? -3.557 -4.241 -0.304 1.00 98.81 79 LEU A CA 1
ATOM 576 C C . LEU A 1 79 ? -2.763 -2.943 -0.130 1.00 98.81 79 LEU A C 1
ATOM 578 O O . LEU A 1 79 ? -3.321 -1.854 -0.232 1.00 98.81 79 LEU A O 1
ATOM 582 N N . ILE A 1 80 ? -1.461 -3.052 0.115 1.00 98.62 80 ILE A N 1
ATOM 583 C CA . ILE A 1 80 ? -0.506 -1.947 0.043 1.00 98.62 80 ILE A CA 1
ATOM 584 C C . ILE A 1 80 ? 0.195 -2.065 -1.304 1.00 98.62 80 ILE A C 1
ATOM 586 O O . ILE A 1 80 ? 1.023 -2.956 -1.511 1.00 98.62 80 ILE A O 1
ATOM 590 N N . LEU A 1 81 ? -0.165 -1.173 -2.219 1.00 97.94 81 LEU A N 1
ATOM 591 C CA . LEU A 1 81 ? 0.420 -1.121 -3.552 1.00 97.94 81 LEU A CA 1
ATOM 592 C C . LEU A 1 81 ? 1.559 -0.112 -3.587 1.00 97.94 81 LEU A C 1
ATOM 594 O O . LEU A 1 81 ? 1.511 0.931 -2.928 1.00 97.94 81 LEU A O 1
ATOM 598 N N . THR A 1 82 ? 2.588 -0.435 -4.362 1.00 95.94 82 THR A N 1
ATOM 599 C CA . THR A 1 82 ? 3.784 0.393 -4.496 1.00 95.94 82 THR A CA 1
ATOM 600 C C . THR A 1 82 ? 4.173 0.519 -5.962 1.00 95.94 82 THR A C 1
ATOM 602 O O . THR A 1 82 ? 4.340 -0.476 -6.670 1.00 95.94 82 THR A O 1
ATOM 605 N N . GLY A 1 83 ? 4.279 1.748 -6.448 1.00 92.31 83 GLY A N 1
ATOM 606 C CA . GLY A 1 83 ? 4.745 2.028 -7.800 1.00 92.31 83 GLY A CA 1
ATOM 607 C C . GLY A 1 83 ? 6.072 2.762 -7.764 1.00 92.31 83 GLY A C 1
ATOM 608 O O . GLY A 1 83 ? 6.970 2.398 -7.009 1.00 92.31 83 GLY A O 1
ATOM 609 N N . GLY A 1 84 ? 6.174 3.790 -8.588 1.00 90.62 84 GLY A N 1
ATOM 610 C CA . GLY A 1 84 ? 7.388 4.555 -8.798 1.00 90.62 84 GLY A CA 1
ATOM 611 C C . GLY A 1 84 ? 7.158 5.603 -9.870 1.00 90.62 84 GLY A C 1
ATOM 612 O O . GLY A 1 84 ? 6.145 5.585 -10.579 1.00 90.62 84 GLY A O 1
ATOM 613 N N . VAL A 1 85 ? 8.097 6.531 -9.959 1.00 88.69 85 VAL A N 1
ATOM 614 C CA . VAL A 1 85 ? 8.143 7.515 -11.031 1.00 88.69 85 VAL A CA 1
ATOM 615 C C . VAL A 1 85 ? 9.535 7.399 -11.612 1.00 88.69 85 VAL A C 1
ATOM 617 O O . VAL A 1 85 ? 10.499 7.829 -10.982 1.00 88.69 85 VAL A O 1
ATOM 620 N N . GLU A 1 86 ? 9.640 6.829 -12.805 1.00 84.62 86 GLU A N 1
ATOM 621 C CA . GLU A 1 86 ? 10.921 6.566 -13.456 1.00 84.62 86 GLU A CA 1
ATOM 622 C C . GLU A 1 86 ? 10.875 6.842 -14.957 1.00 84.62 86 GLU A C 1
ATOM 624 O O . GLU A 1 86 ? 9.831 7.160 -15.527 1.00 84.62 86 GLU A O 1
ATOM 629 N N . ASN A 1 87 ? 12.044 6.798 -15.595 1.00 81.06 87 ASN A N 1
ATOM 630 C CA . ASN A 1 87 ? 12.122 6.926 -17.040 1.00 81.06 87 ASN A CA 1
ATOM 631 C C . ASN A 1 87 ? 11.568 5.654 -17.690 1.00 81.06 87 ASN A C 1
ATOM 633 O O . ASN A 1 87 ? 12.172 4.592 -17.578 1.00 81.06 87 ASN A O 1
ATOM 637 N N . ASN A 1 88 ? 10.457 5.798 -18.404 1.00 75.81 88 ASN A N 1
ATOM 638 C CA . ASN A 1 88 ? 9.717 4.700 -19.024 1.00 75.81 88 ASN A CA 1
ATOM 639 C C . ASN A 1 88 ? 9.876 4.671 -20.542 1.00 75.81 88 ASN A C 1
ATOM 641 O O . ASN A 1 88 ? 8.989 4.199 -21.240 1.00 75.81 88 ASN A O 1
ATOM 645 N N . ASP A 1 89 ? 10.996 5.208 -21.017 1.00 68.12 89 ASP A N 1
ATOM 646 C CA . ASP A 1 89 ? 11.229 5.620 -22.398 1.00 68.12 89 ASP A CA 1
ATOM 647 C C . ASP A 1 89 ? 10.345 6.779 -22.851 1.00 68.12 89 ASP A C 1
ATOM 649 O O . ASP A 1 89 ? 9.307 7.084 -22.268 1.00 68.12 89 ASP A O 1
ATOM 653 N N . GLY A 1 90 ? 10.796 7.485 -23.890 1.00 71.31 90 GLY A N 1
ATOM 654 C CA . GLY A 1 90 ? 10.249 8.787 -24.289 1.00 71.31 90 GLY A CA 1
ATOM 655 C C . GLY A 1 90 ? 8.784 8.794 -24.741 1.00 71.31 90 GLY A C 1
ATOM 656 O O . GLY A 1 90 ? 8.261 9.872 -25.010 1.00 71.31 90 GLY A O 1
ATOM 657 N N . ASN A 1 91 ? 8.137 7.628 -24.822 1.00 74.81 91 ASN A N 1
ATOM 658 C CA . ASN A 1 91 ? 6.765 7.466 -25.300 1.00 74.81 91 ASN A CA 1
ATOM 659 C C . ASN A 1 91 ? 5.760 7.129 -24.187 1.00 74.81 91 ASN A C 1
ATOM 661 O O . ASN A 1 91 ? 4.559 7.187 -24.437 1.00 74.81 91 ASN A O 1
ATOM 665 N N . LEU A 1 92 ? 6.218 6.809 -22.971 1.00 77.31 92 LEU A N 1
ATOM 666 C CA . LEU A 1 92 ? 5.344 6.509 -21.836 1.00 77.31 92 LEU A CA 1
ATOM 667 C C . LEU A 1 92 ? 5.491 7.551 -20.732 1.00 77.31 92 LEU A C 1
ATOM 669 O O . LEU A 1 92 ? 6.579 8.044 -20.430 1.00 77.31 92 LEU A O 1
ATOM 673 N N . SER A 1 93 ? 4.379 7.841 -20.057 1.00 85.56 93 SER A N 1
ATOM 674 C CA . SER A 1 93 ? 4.397 8.655 -18.846 1.00 85.56 93 SER A CA 1
ATOM 675 C C . SER A 1 93 ? 5.344 8.064 -17.802 1.00 85.56 93 SER A C 1
ATOM 677 O O . SER A 1 93 ? 5.310 6.864 -17.521 1.00 85.56 93 SER A O 1
ATOM 679 N N . MET A 1 94 ? 6.122 8.919 -17.129 1.00 86.12 94 MET A N 1
ATOM 680 C CA . MET A 1 94 ? 6.970 8.505 -16.001 1.00 86.12 94 MET A CA 1
ATOM 681 C C . MET A 1 94 ? 6.165 7.869 -14.854 1.00 86.12 94 MET A C 1
ATOM 683 O O . MET A 1 94 ? 6.713 7.149 -14.029 1.00 86.12 94 MET A O 1
ATOM 687 N N . ASN A 1 95 ? 4.853 8.115 -14.805 1.00 88.25 95 ASN A N 1
ATOM 688 C CA . ASN A 1 95 ? 3.948 7.663 -13.751 1.00 88.25 95 ASN A CA 1
ATOM 689 C C . ASN A 1 95 ? 3.287 6.295 -14.027 1.00 88.25 95 ASN A C 1
ATOM 691 O O . ASN A 1 95 ? 2.342 5.933 -13.321 1.00 88.25 95 ASN A O 1
ATOM 695 N N . LYS A 1 96 ? 3.724 5.542 -15.049 1.00 87.25 96 LYS A N 1
ATOM 696 C CA . LYS A 1 96 ? 3.027 4.319 -15.494 1.00 87.25 96 LYS A CA 1
ATOM 697 C C . LYS A 1 96 ? 2.766 3.315 -14.366 1.00 87.25 96 LYS A C 1
ATOM 699 O O . LYS A 1 96 ? 1.657 2.806 -14.255 1.00 87.25 96 LYS A O 1
ATOM 704 N N . HIS A 1 97 ? 3.731 3.115 -13.465 1.00 89.12 97 HIS A N 1
ATOM 705 C CA . HIS A 1 97 ? 3.609 2.139 -12.379 1.00 89.12 97 HIS A CA 1
ATOM 706 C C . HIS A 1 97 ? 2.451 2.459 -11.445 1.00 89.12 97 HIS A C 1
ATOM 708 O O . HIS A 1 97 ? 1.724 1.585 -10.974 1.00 89.12 97 HIS A O 1
ATOM 714 N N . ASN A 1 98 ? 2.253 3.748 -11.183 1.00 92.19 98 ASN A N 1
ATOM 715 C CA . ASN A 1 98 ? 1.179 4.209 -10.323 1.00 92.19 98 ASN A CA 1
ATOM 716 C C . ASN A 1 98 ? -0.178 4.122 -11.031 1.00 92.19 98 ASN A C 1
ATOM 718 O O . ASN A 1 98 ? -1.179 3.836 -10.380 1.00 92.19 98 ASN A O 1
ATOM 722 N N . ILE A 1 99 ? -0.219 4.344 -12.347 1.00 90.94 99 ILE A N 1
ATOM 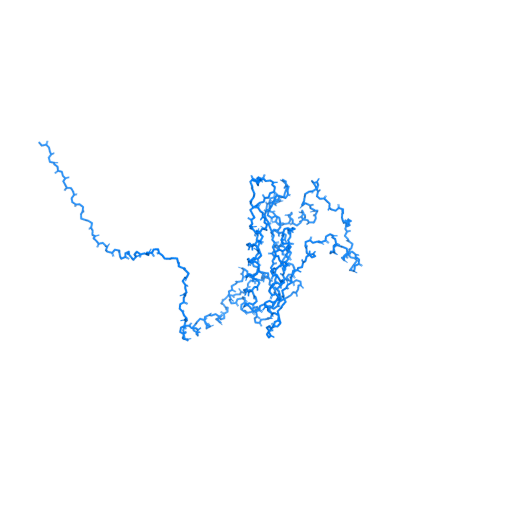723 C CA . ILE A 1 99 ? -1.436 4.195 -13.158 1.00 90.94 99 ILE A CA 1
ATOM 724 C C . ILE A 1 99 ? -1.861 2.721 -13.204 1.00 90.94 99 ILE A C 1
ATOM 726 O O . ILE A 1 99 ? -3.003 2.411 -12.858 1.00 90.94 99 ILE A O 1
ATOM 730 N N . ASN A 1 100 ? -0.931 1.811 -13.505 1.00 88.44 100 ASN A N 1
ATOM 731 C CA . ASN A 1 100 ? -1.173 0.367 -13.508 1.00 88.44 100 ASN A CA 1
ATOM 732 C C . ASN A 1 100 ? -1.658 -0.125 -12.143 1.00 88.44 100 ASN A C 1
ATOM 734 O O . ASN A 1 100 ? -2.691 -0.784 -12.049 1.00 88.44 100 ASN A O 1
ATOM 738 N N . ASN A 1 101 ? -0.970 0.254 -11.061 1.00 93.00 101 ASN A N 1
ATOM 739 C CA . ASN A 1 101 ? -1.372 -0.141 -9.712 1.00 93.00 101 ASN A CA 1
ATOM 740 C C . ASN A 1 101 ? -2.762 0.369 -9.323 1.00 93.00 101 ASN A C 1
ATOM 742 O O . ASN A 1 101 ? -3.472 -0.328 -8.602 1.00 93.00 101 ASN A O 1
ATOM 746 N N . LYS A 1 102 ? -3.184 1.547 -9.797 1.00 92.62 102 LYS A N 1
ATOM 747 C CA . LYS A 1 102 ? -4.559 2.017 -9.576 1.00 92.62 102 LYS A CA 1
ATOM 748 C C . LYS A 1 102 ? -5.581 1.127 -10.275 1.00 92.62 102 LYS A C 1
ATOM 750 O O . LYS A 1 102 ? -6.569 0.740 -9.660 1.00 92.62 102 LYS A O 1
ATOM 755 N N . LEU A 1 103 ? -5.336 0.740 -11.524 1.00 90.56 103 LEU A N 1
ATOM 756 C CA . LEU A 1 103 ? -6.245 -0.171 -12.217 1.00 90.56 103 LEU A CA 1
ATOM 757 C C . LEU A 1 103 ? -6.259 -1.562 -11.563 1.00 90.56 103 LEU A C 1
ATOM 759 O O . LEU A 1 103 ? -7.318 -2.097 -11.236 1.00 90.56 103 LEU A O 1
ATOM 763 N N . HIS A 1 104 ? -5.085 -2.152 -11.343 1.00 91.06 104 HIS A N 1
ATOM 764 C CA . HIS A 1 104 ? -4.970 -3.505 -10.804 1.00 91.06 104 HIS A CA 1
ATOM 765 C C . HIS A 1 104 ? -5.460 -3.598 -9.359 1.00 91.06 104 HIS A C 1
ATOM 767 O O . HIS A 1 104 ? -6.122 -4.570 -9.007 1.00 91.06 104 HIS A O 1
ATOM 773 N N . GLY A 1 105 ? -5.174 -2.594 -8.527 1.00 94.75 105 GLY A N 1
ATOM 774 C CA . GLY A 1 105 ? -5.613 -2.551 -7.135 1.00 94.75 105 GLY A CA 1
ATOM 775 C C . GLY A 1 105 ? -7.121 -2.643 -6.986 1.00 94.75 105 GLY A C 1
ATOM 776 O O . GLY A 1 105 ? -7.617 -3.478 -6.228 1.00 94.75 105 GLY A O 1
ATOM 777 N N . GLU A 1 106 ? -7.836 -1.839 -7.771 1.00 95.12 106 GLU A N 1
ATOM 778 C CA . GLU A 1 106 ? -9.295 -1.848 -7.851 1.00 95.12 106 GLU A CA 1
ATOM 779 C C . GLU A 1 106 ? -9.819 -3.244 -8.230 1.00 95.12 106 GLU A C 1
ATOM 781 O O . GLU A 1 106 ? -10.657 -3.825 -7.534 1.00 95.12 106 GLU A O 1
ATOM 786 N N . LEU A 1 107 ? -9.290 -3.812 -9.320 1.00 94.50 107 LEU A N 1
ATOM 787 C CA . LEU A 1 107 ? -9.718 -5.110 -9.845 1.00 94.50 107 LEU A CA 1
ATOM 788 C C . LEU A 1 107 ? -9.441 -6.250 -8.857 1.00 94.50 107 LEU A C 1
ATOM 790 O O . LEU A 1 107 ? -10.323 -7.077 -8.608 1.00 94.50 107 LEU A O 1
ATOM 794 N N . MET A 1 108 ? -8.244 -6.285 -8.267 1.00 95.81 108 MET A N 1
ATOM 795 C CA . MET A 1 108 ? -7.846 -7.303 -7.295 1.00 95.81 108 MET A CA 1
ATOM 796 C C . MET A 1 108 ? -8.709 -7.237 -6.038 1.00 95.81 108 MET A C 1
ATOM 798 O O . MET A 1 108 ? -9.282 -8.252 -5.643 1.00 95.81 108 MET A O 1
ATOM 802 N N . ALA A 1 109 ? -8.863 -6.057 -5.432 1.00 98.06 109 ALA A N 1
ATOM 803 C CA . ALA A 1 109 ? -9.639 -5.905 -4.205 1.00 98.06 109 ALA A CA 1
ATOM 804 C C . ALA A 1 109 ? -11.111 -6.298 -4.405 1.00 98.06 109 ALA A C 1
ATOM 806 O O . ALA A 1 109 ? -11.680 -7.025 -3.585 1.00 98.06 109 ALA A O 1
ATOM 807 N N . ARG A 1 110 ? -11.717 -5.904 -5.535 1.00 97.81 110 ARG A N 1
ATOM 808 C CA . ARG A 1 110 ? -13.082 -6.326 -5.883 1.00 97.81 110 ARG A CA 1
ATOM 809 C C . ARG A 1 110 ? -13.180 -7.832 -6.101 1.00 97.81 110 ARG A C 1
ATOM 811 O O . ARG A 1 110 ? -14.127 -8.447 -5.619 1.00 97.81 110 ARG A O 1
ATOM 818 N N . LYS A 1 111 ? -12.207 -8.437 -6.789 1.00 97.00 111 LYS A N 1
ATOM 819 C CA . LYS A 1 111 ? -12.195 -9.881 -7.057 1.00 97.00 111 LYS A CA 1
ATOM 820 C C . LYS A 1 111 ? -12.002 -10.713 -5.790 1.00 97.00 111 LYS A C 1
ATOM 822 O O . LYS A 1 111 ? -12.621 -11.766 -5.667 1.00 97.00 111 LYS A O 1
ATOM 827 N N . MET A 1 112 ? -11.164 -10.246 -4.868 1.00 97.00 112 MET A N 1
ATOM 828 C CA . MET A 1 112 ? -10.930 -10.887 -3.573 1.00 97.00 112 MET A CA 1
ATOM 829 C C . MET A 1 112 ? -12.146 -10.759 -2.646 1.00 97.00 112 MET A C 1
ATOM 831 O O . MET A 1 112 ? -12.377 -11.643 -1.823 1.00 97.00 112 MET A O 1
ATOM 835 N N . GLY A 1 113 ? -12.939 -9.690 -2.798 1.00 96.75 113 GLY A N 1
ATOM 836 C CA . GLY A 1 113 ? -14.055 -9.368 -1.910 1.00 96.75 113 GLY A CA 1
ATOM 837 C C . GLY A 1 113 ? -13.568 -8.957 -0.516 1.00 96.75 113 GLY A C 1
ATOM 838 O O . GLY A 1 113 ? -12.451 -9.279 -0.115 1.00 96.75 113 GLY A O 1
ATOM 839 N N . LYS A 1 114 ? -14.385 -8.196 0.227 1.00 97.62 114 LYS A N 1
ATOM 840 C CA . LYS A 1 114 ? -14.070 -7.711 1.594 1.00 97.62 114 LYS A CA 1
ATOM 841 C C . LYS A 1 114 ? -12.612 -7.235 1.775 1.00 97.62 114 LYS A C 1
ATOM 843 O O . LYS A 1 114 ? -11.977 -7.482 2.801 1.00 97.62 114 LYS A O 1
ATOM 848 N N . THR A 1 115 ? -12.085 -6.575 0.747 1.00 98.75 115 THR A N 1
ATOM 849 C CA . THR A 1 115 ? -10.692 -6.143 0.634 1.00 98.75 115 THR A CA 1
ATOM 850 C C . THR A 1 115 ? -10.673 -4.662 0.289 1.00 98.75 115 THR A C 1
ATOM 852 O O . THR A 1 115 ? -11.450 -4.220 -0.556 1.00 98.75 115 THR A O 1
ATOM 855 N N . LEU A 1 116 ? -9.807 -3.906 0.960 1.00 98.75 116 LEU A N 1
ATOM 856 C CA . LEU A 1 116 ? -9.549 -2.496 0.678 1.00 98.75 116 LEU A CA 1
ATOM 857 C C . LEU A 1 116 ? -8.156 -2.312 0.071 1.00 98.75 116 LEU A C 1
ATOM 859 O O . LEU A 1 116 ? -7.278 -3.160 0.224 1.00 98.75 116 LEU A O 1
ATOM 863 N N . VAL A 1 117 ? -7.937 -1.182 -0.586 1.00 98.75 117 VAL A N 1
ATOM 864 C CA . VAL A 1 117 ? -6.623 -0.744 -1.055 1.00 98.75 117 VAL A CA 1
ATOM 865 C C . VAL A 1 117 ? -6.186 0.434 -0.191 1.00 98.75 117 VAL A C 1
ATOM 867 O O . VAL A 1 117 ? -6.922 1.407 -0.029 1.00 98.75 117 VAL A O 1
ATOM 870 N N . ALA A 1 118 ? -5.015 0.318 0.429 1.00 98.56 118 ALA A N 1
ATOM 871 C CA . ALA A 1 118 ? -4.401 1.399 1.189 1.00 98.56 118 ALA A CA 1
ATOM 872 C C . ALA A 1 118 ? -3.945 2.531 0.250 1.00 98.56 118 ALA A C 1
ATOM 874 O O . ALA A 1 118 ? -3.796 2.292 -0.951 1.00 98.56 118 ALA A O 1
ATOM 875 N N . PRO A 1 119 ? -3.660 3.736 0.780 1.00 97.62 119 PRO A N 1
ATOM 876 C CA . PRO A 1 119 ? -3.083 4.796 -0.029 1.00 97.62 119 PRO A CA 1
ATOM 877 C C . PRO A 1 119 ? -1.852 4.325 -0.802 1.00 97.62 119 PRO A C 1
ATOM 879 O O . PRO A 1 119 ? -0.948 3.708 -0.226 1.00 97.62 119 PRO A O 1
ATOM 882 N N . LEU A 1 120 ? -1.841 4.593 -2.108 1.00 96.31 120 LEU A N 1
ATOM 883 C CA . LEU A 1 120 ? -0.789 4.126 -3.006 1.00 96.31 120 LEU A CA 1
ATOM 884 C C . LEU A 1 120 ? 0.547 4.782 -2.640 1.00 96.31 120 LEU A C 1
ATOM 886 O O . LEU A 1 120 ? 0.657 6.010 -2.614 1.00 96.31 120 LEU A O 1
ATOM 890 N N . LEU A 1 121 ? 1.590 3.975 -2.431 1.00 96.19 121 LEU A N 1
ATOM 891 C CA . LEU A 1 121 ? 2.943 4.504 -2.301 1.00 96.19 121 LEU A CA 1
ATOM 892 C C . LEU A 1 121 ? 3.520 4.765 -3.694 1.00 96.19 121 LEU A C 1
ATOM 894 O O . LEU A 1 121 ? 3.868 3.837 -4.423 1.00 96.19 121 LEU A O 1
ATOM 898 N N . THR A 1 122 ? 3.609 6.042 -4.057 1.00 94.62 122 THR A N 1
ATOM 899 C CA . THR A 1 122 ? 3.946 6.489 -5.418 1.00 94.62 122 THR A CA 1
ATOM 900 C C . THR A 1 122 ? 5.435 6.726 -5.668 1.00 94.62 122 THR A C 1
ATOM 902 O O . THR A 1 122 ? 5.815 7.064 -6.789 1.00 94.62 122 THR A O 1
ATOM 905 N N . LEU A 1 123 ? 6.273 6.560 -4.640 1.00 91.69 123 LEU A N 1
ATOM 906 C CA . LEU A 1 123 ? 7.727 6.708 -4.707 1.00 91.69 123 LEU A CA 1
ATOM 907 C C . LEU A 1 123 ? 8.401 5.352 -4.533 1.00 91.69 123 LEU A C 1
ATOM 909 O O . LEU A 1 123 ? 7.984 4.560 -3.689 1.00 91.69 123 LEU A O 1
ATOM 913 N N . GLU A 1 124 ? 9.492 5.139 -5.256 1.00 90.56 124 GLU A N 1
ATOM 914 C CA . GLU A 1 124 ? 10.282 3.909 -5.200 1.00 90.56 124 GLU A CA 1
ATOM 915 C C . GLU A 1 124 ? 11.627 4.117 -4.480 1.00 90.56 124 GLU A C 1
ATOM 917 O O . GLU A 1 124 ? 12.089 5.260 -4.311 1.00 90.56 124 GLU A O 1
ATOM 922 N N . PRO A 1 125 ? 12.272 3.036 -4.002 1.00 92.69 125 PRO A N 1
ATOM 923 C CA . PRO A 1 125 ? 13.568 3.142 -3.369 1.00 92.69 125 PRO A CA 1
ATOM 924 C C . PRO A 1 125 ? 14.686 3.282 -4.409 1.00 92.69 125 PRO A C 1
ATOM 926 O O . PRO A 1 125 ? 14.759 2.545 -5.387 1.00 92.69 125 PRO A O 1
ATOM 929 N N . GLY A 1 126 ? 15.637 4.162 -4.126 1.00 88.81 126 GLY A N 1
ATOM 930 C CA . GLY A 1 126 ? 16.815 4.396 -4.947 1.00 88.81 126 GLY A CA 1
ATOM 931 C C . GLY A 1 126 ? 17.975 4.959 -4.138 1.00 88.81 126 GLY A C 1
ATOM 932 O O . GLY A 1 126 ? 17.940 5.021 -2.905 1.00 88.81 126 GLY A O 1
ATOM 933 N N . ASN A 1 127 ? 19.031 5.363 -4.841 1.00 83.44 127 ASN A N 1
ATOM 934 C CA . ASN A 1 127 ? 20.194 5.998 -4.235 1.00 83.44 127 ASN A CA 1
ATOM 935 C C . ASN A 1 127 ? 20.482 7.336 -4.918 1.00 83.44 127 ASN A C 1
ATOM 937 O O . ASN A 1 127 ? 20.745 7.376 -6.120 1.00 83.44 127 ASN A O 1
ATOM 941 N N . ALA A 1 128 ? 20.466 8.419 -4.141 1.00 77.12 128 ALA A N 1
ATOM 942 C CA . ALA A 1 128 ? 20.887 9.728 -4.611 1.00 77.12 128 ALA A CA 1
ATOM 943 C C . ALA A 1 128 ? 22.418 9.727 -4.763 1.00 77.12 128 ALA A C 1
ATOM 945 O O . ALA A 1 128 ? 23.155 9.765 -3.781 1.00 77.12 128 ALA A O 1
ATOM 946 N N . GLY A 1 129 ? 22.897 9.630 -6.001 1.00 71.94 129 GLY A N 1
ATOM 947 C CA . GLY A 1 129 ? 24.319 9.670 -6.341 1.00 71.94 129 GLY A CA 1
ATOM 948 C C . GLY A 1 129 ? 24.682 10.899 -7.169 1.00 71.94 129 GLY A C 1
ATOM 949 O O . GLY A 1 129 ? 23.820 11.558 -7.745 1.00 71.94 129 GLY A O 1
ATOM 950 N N . THR A 1 130 ? 25.980 11.169 -7.301 1.00 69.12 130 THR A N 1
ATOM 951 C CA . THR A 1 130 ? 26.518 12.309 -8.071 1.00 69.12 130 THR A CA 1
ATOM 952 C C . THR A 1 130 ? 26.222 12.248 -9.574 1.00 69.12 130 THR A C 1
ATOM 954 O O . THR A 1 130 ? 26.417 13.236 -10.271 1.00 69.12 130 THR A O 1
ATOM 957 N N . ASN A 1 131 ? 25.748 11.100 -10.072 1.00 66.50 131 ASN A N 1
ATOM 958 C CA . ASN A 1 131 ? 25.497 10.836 -11.491 1.00 66.50 131 ASN A CA 1
ATOM 959 C C . ASN A 1 131 ? 24.000 10.660 -11.812 1.00 66.50 131 ASN A C 1
ATOM 961 O O . ASN A 1 131 ? 23.666 10.101 -12.856 1.00 66.50 131 ASN A O 1
ATOM 965 N N . ILE A 1 132 ? 23.093 11.080 -10.923 1.00 70.81 132 ILE A N 1
ATOM 966 C CA . ILE A 1 132 ? 21.657 11.080 -11.229 1.00 70.81 132 ILE A CA 1
ATOM 967 C C . ILE A 1 132 ? 21.385 12.220 -12.214 1.00 70.81 132 ILE A C 1
ATOM 969 O O . ILE A 1 132 ? 21.545 13.390 -11.878 1.00 70.81 132 ILE A O 1
ATOM 973 N N . GLN A 1 133 ? 20.999 11.860 -13.436 1.00 65.38 133 GLN A N 1
ATOM 974 C CA . GLN A 1 133 ? 20.609 12.788 -14.493 1.00 65.38 133 GLN A CA 1
ATOM 975 C C . GLN A 1 133 ? 19.145 12.532 -14.878 1.00 65.38 133 GLN A C 1
ATOM 977 O O . GLN A 1 133 ? 18.706 11.373 -14.824 1.00 65.38 133 GLN A O 1
ATOM 982 N N . PRO A 1 134 ? 18.392 13.569 -15.292 1.00 66.38 134 PRO A N 1
ATOM 983 C CA . PRO A 1 134 ? 17.107 13.377 -15.957 1.00 66.38 134 PRO A CA 1
ATOM 984 C C . PRO A 1 134 ? 17.228 12.337 -17.085 1.00 66.38 134 PRO A C 1
ATOM 986 O O . PRO A 1 134 ? 18.179 12.383 -17.864 1.00 66.38 134 PRO A O 1
ATOM 989 N N . GLY A 1 135 ? 16.292 11.384 -17.146 1.00 61.94 135 GLY A N 1
ATOM 990 C CA . GLY A 1 135 ? 16.263 10.321 -18.164 1.00 61.94 135 GLY A CA 1
ATOM 991 C C . GLY A 1 135 ? 16.772 8.944 -17.720 1.00 61.94 135 GLY A C 1
ATOM 992 O O . GLY A 1 135 ? 16.693 8.004 -18.500 1.00 61.94 135 GLY A O 1
ATOM 993 N N . ARG A 1 136 ? 17.262 8.779 -16.479 1.00 62.59 136 ARG A N 1
ATOM 994 C CA . ARG A 1 136 ? 17.653 7.453 -15.942 1.00 62.59 136 ARG A CA 1
ATOM 995 C C . ARG A 1 136 ? 16.854 7.003 -14.717 1.00 62.59 136 ARG A C 1
ATOM 997 O O . ARG A 1 136 ? 16.778 5.812 -14.455 1.00 62.59 136 ARG A O 1
ATOM 1004 N N . ALA A 1 137 ? 16.302 7.948 -13.963 1.00 72.81 137 ALA A N 1
ATOM 1005 C CA . ALA A 1 137 ? 15.505 7.723 -12.759 1.00 72.81 137 ALA A CA 1
ATOM 1006 C C . ALA A 1 137 ? 14.561 8.917 -12.553 1.00 72.81 137 ALA A C 1
ATOM 1008 O O . ALA A 1 137 ? 14.825 10.002 -13.081 1.00 72.81 137 ALA A O 1
ATOM 1009 N N . GLY A 1 138 ? 13.491 8.741 -11.779 1.00 80.44 138 GLY A N 1
ATOM 1010 C CA . GLY A 1 138 ? 12.722 9.863 -11.241 1.00 80.44 138 GLY A CA 1
ATOM 1011 C C . GLY A 1 138 ? 12.974 10.072 -9.742 1.00 80.44 138 GLY A C 1
ATOM 1012 O O . GLY A 1 138 ? 14.014 9.654 -9.224 1.00 80.44 138 GLY A O 1
ATOM 1013 N N . PRO A 1 139 ? 12.086 10.795 -9.037 1.00 86.19 139 PRO A N 1
ATOM 1014 C CA . PRO A 1 139 ? 12.257 11.082 -7.618 1.00 86.19 139 PRO A CA 1
ATOM 1015 C C . PRO A 1 139 ? 12.144 9.802 -6.781 1.00 86.19 139 PRO A C 1
ATOM 1017 O O . PRO A 1 139 ? 11.097 9.162 -6.732 1.00 86.19 139 PRO A O 1
ATOM 1020 N N . MET A 1 140 ? 13.225 9.463 -6.080 1.00 88.56 140 MET A N 1
ATOM 1021 C CA . MET A 1 140 ? 13.347 8.244 -5.278 1.00 88.56 140 MET A CA 1
ATOM 1022 C C . MET A 1 140 ? 13.662 8.570 -3.818 1.00 88.56 140 MET A C 1
ATOM 1024 O O . MET A 1 140 ? 14.221 9.623 -3.503 1.00 88.56 140 MET A O 1
ATOM 1028 N N . ILE A 1 141 ? 13.354 7.635 -2.920 1.00 92.56 141 ILE A N 1
ATOM 1029 C CA . ILE A 1 141 ? 13.728 7.707 -1.499 1.00 92.56 141 ILE A CA 1
ATOM 1030 C C . ILE A 1 141 ? 14.748 6.626 -1.144 1.00 92.56 141 ILE A C 1
ATOM 1032 O O . ILE A 1 141 ? 14.915 5.657 -1.874 1.00 92.56 141 ILE A O 1
ATOM 1036 N N . SER A 1 142 ? 15.455 6.756 -0.019 1.00 93.94 142 SER A N 1
ATOM 1037 C CA . SER A 1 142 ? 16.407 5.709 0.377 1.00 93.94 142 SER A CA 1
ATOM 1038 C C . SER A 1 142 ? 15.691 4.378 0.643 1.00 93.94 142 SER A C 1
ATOM 1040 O O . SER A 1 142 ? 14.567 4.358 1.151 1.00 93.94 142 SER A O 1
ATOM 1042 N N . GLN A 1 143 ? 16.365 3.251 0.390 1.00 94.88 143 GLN A N 1
ATOM 1043 C CA . GLN A 1 143 ? 15.830 1.921 0.718 1.00 94.88 143 GLN A CA 1
ATOM 1044 C C . GLN A 1 143 ? 15.445 1.794 2.203 1.00 94.88 143 GLN A C 1
ATOM 1046 O O . GLN A 1 143 ? 14.455 1.139 2.534 1.00 94.88 143 GLN A O 1
ATOM 1051 N N . ALA A 1 144 ? 16.214 2.421 3.098 1.00 96.25 144 ALA A N 1
ATOM 1052 C CA . ALA A 1 144 ? 15.932 2.425 4.530 1.00 96.25 144 ALA A CA 1
ATOM 1053 C C . ALA A 1 144 ? 14.627 3.174 4.841 1.00 96.25 144 ALA A C 1
ATOM 1055 O O . ALA A 1 144 ? 13.756 2.630 5.516 1.00 96.25 144 ALA A O 1
ATOM 1056 N N . THR A 1 145 ? 14.453 4.379 4.287 1.00 97.44 145 THR A N 1
ATOM 1057 C CA . THR A 1 145 ? 13.226 5.179 4.441 1.00 97.44 145 THR A CA 1
ATOM 1058 C C . THR A 1 145 ? 12.016 4.455 3.863 1.00 97.44 145 THR A C 1
ATOM 1060 O O . THR A 1 145 ? 10.982 4.384 4.515 1.00 97.44 145 THR A O 1
ATOM 1063 N N . TYR A 1 146 ? 12.158 3.872 2.672 1.00 97.56 146 TYR A N 1
ATOM 1064 C CA . TYR A 1 146 ? 11.103 3.105 2.012 1.00 97.56 146 TYR A CA 1
ATOM 1065 C C . TYR A 1 146 ? 10.636 1.916 2.866 1.00 97.56 146 TYR A C 1
ATOM 1067 O O . TYR A 1 146 ? 9.442 1.711 3.071 1.00 97.56 146 TYR A O 1
ATOM 1075 N N . THR A 1 147 ? 11.582 1.165 3.435 1.00 98.50 147 THR A N 1
ATOM 1076 C CA . THR A 1 147 ? 11.277 0.013 4.299 1.00 98.50 147 THR A CA 1
ATOM 1077 C C . THR A 1 147 ? 10.610 0.449 5.607 1.00 98.50 147 THR A C 1
ATOM 1079 O O . THR A 1 147 ? 9.639 -0.174 6.031 1.00 98.50 147 THR A O 1
ATOM 1082 N N . ALA A 1 148 ? 11.091 1.532 6.229 1.00 98.56 148 ALA A N 1
ATOM 1083 C CA . ALA A 1 148 ? 10.494 2.089 7.445 1.00 98.56 148 ALA A CA 1
ATOM 1084 C C . ALA A 1 148 ? 9.058 2.579 7.205 1.00 98.56 148 ALA A C 1
ATOM 1086 O O . ALA A 1 148 ? 8.163 2.264 7.984 1.00 98.56 148 ALA A O 1
ATOM 1087 N N . LEU A 1 149 ? 8.821 3.271 6.088 1.00 98.44 149 LEU A N 1
ATOM 1088 C CA . LEU A 1 149 ? 7.492 3.731 5.697 1.00 98.44 149 LEU A CA 1
ATOM 1089 C C . LEU A 1 149 ? 6.514 2.558 5.542 1.00 98.44 149 LEU A C 1
ATOM 1091 O O . LEU A 1 149 ? 5.435 2.573 6.126 1.00 98.44 149 LEU A O 1
ATOM 1095 N N . LEU A 1 150 ? 6.902 1.514 4.804 1.00 98.69 150 LEU A N 1
ATOM 1096 C CA . LEU A 1 150 ? 6.065 0.327 4.595 1.00 98.69 150 LEU A CA 1
ATOM 1097 C C . LEU A 1 150 ? 5.806 -0.468 5.879 1.00 98.69 150 LEU A C 1
ATOM 1099 O O . LEU A 1 150 ? 4.719 -1.034 6.053 1.00 98.69 150 LEU A O 1
ATOM 1103 N N . PHE A 1 151 ? 6.792 -0.512 6.777 1.00 98.81 151 PHE A N 1
ATOM 1104 C CA . PHE A 1 151 ? 6.634 -1.094 8.104 1.00 98.81 151 PHE A CA 1
ATOM 1105 C C . PHE A 1 151 ? 5.573 -0.329 8.906 1.00 98.81 151 PHE A C 1
ATOM 1107 O O . PHE A 1 151 ? 4.645 -0.939 9.440 1.00 98.81 151 PHE A O 1
ATOM 1114 N N . ASP A 1 152 ? 5.661 1.002 8.941 1.00 98.75 152 ASP A N 1
ATOM 1115 C CA . ASP A 1 152 ? 4.708 1.839 9.670 1.00 98.75 152 ASP A CA 1
ATOM 1116 C C . ASP A 1 152 ? 3.306 1.787 9.055 1.00 98.75 152 ASP A C 1
ATOM 1118 O O . ASP A 1 152 ? 2.329 1.660 9.794 1.00 98.75 152 ASP A O 1
ATOM 1122 N N . MET A 1 153 ? 3.187 1.779 7.722 1.00 98.56 153 MET A N 1
ATOM 1123 C CA . MET A 1 153 ? 1.906 1.589 7.032 1.00 98.56 153 MET A CA 1
ATOM 1124 C C . MET A 1 153 ? 1.237 0.274 7.448 1.00 98.56 153 MET A C 1
ATOM 1126 O O . MET A 1 153 ? 0.087 0.279 7.886 1.00 98.56 153 MET A O 1
ATOM 1130 N N . GLY A 1 154 ? 1.957 -0.852 7.376 1.00 98.62 154 GLY A N 1
ATOM 1131 C CA . GLY A 1 154 ? 1.412 -2.156 7.769 1.00 98.62 154 GLY A CA 1
ATOM 1132 C C . GLY A 1 154 ? 1.043 -2.219 9.248 1.00 98.62 154 GLY A C 1
ATOM 1133 O O . GLY A 1 154 ? -0.045 -2.670 9.607 1.00 98.62 154 GLY A O 1
ATOM 1134 N N . LYS A 1 155 ? 1.914 -1.708 10.122 1.00 98.50 155 LYS A N 1
ATOM 1135 C CA . LYS A 1 155 ? 1.661 -1.611 11.564 1.00 98.50 155 LYS A CA 1
ATOM 1136 C C . LYS A 1 155 ? 0.404 -0.798 11.881 1.00 98.50 155 LYS A C 1
ATOM 1138 O O . LYS A 1 155 ? -0.391 -1.184 12.748 1.00 98.50 155 LYS A O 1
ATOM 1143 N N . TYR A 1 156 ? 0.226 0.329 11.198 1.00 98.00 156 TYR A N 1
ATOM 1144 C CA . TYR A 1 156 ? -0.913 1.210 11.410 1.00 98.00 156 TYR A CA 1
ATOM 1145 C C . TYR A 1 156 ? -2.208 0.564 10.914 1.00 98.00 156 TYR A C 1
ATOM 1147 O O . TYR A 1 156 ? -3.180 0.502 11.663 1.00 98.00 156 TYR A O 1
ATOM 1155 N N . LEU A 1 157 ? -2.193 -0.030 9.717 1.00 98.44 157 LEU A N 1
ATOM 1156 C CA . LEU A 1 157 ? -3.336 -0.761 9.164 1.00 98.44 157 LEU A CA 1
ATOM 1157 C C . LEU A 1 157 ? -3.736 -1.950 10.050 1.00 98.44 157 LEU A C 1
ATOM 1159 O O . LEU A 1 157 ? -4.914 -2.120 10.356 1.00 98.44 157 LEU A O 1
ATOM 1163 N N . ARG A 1 158 ? -2.777 -2.707 10.594 1.00 97.88 158 ARG A N 1
ATOM 1164 C CA . ARG A 1 158 ? -3.079 -3.740 11.601 1.00 97.88 158 ARG A CA 1
ATOM 1165 C C . ARG A 1 158 ? -3.849 -3.168 12.791 1.00 97.88 158 ARG A C 1
ATOM 1167 O O . ARG A 1 158 ? -4.791 -3.779 13.287 1.00 97.88 158 ARG A O 1
ATOM 1174 N N . SER A 1 159 ? -3.451 -1.990 13.268 1.00 96.25 159 SER A N 1
ATOM 1175 C CA . SER A 1 159 ? -4.121 -1.307 14.386 1.00 96.25 159 SER A CA 1
ATOM 1176 C C . SER A 1 159 ? -5.516 -0.789 14.015 1.00 96.25 159 SER A C 1
ATOM 1178 O O . SER A 1 159 ? -6.342 -0.580 14.897 1.00 96.25 159 SER A O 1
ATOM 1180 N N . MET A 1 160 ? -5.801 -0.646 12.719 1.00 95.56 160 MET A N 1
ATOM 1181 C CA . MET A 1 160 ? -7.117 -0.326 12.161 1.00 95.56 160 MET A CA 1
ATOM 1182 C C . MET A 1 160 ? -7.989 -1.571 11.906 1.00 95.56 160 MET A C 1
ATOM 1184 O O . MET A 1 160 ? -9.000 -1.472 11.220 1.00 95.56 160 MET A O 1
ATOM 1188 N N . SER A 1 161 ? -7.661 -2.715 12.520 1.00 95.88 161 SER A N 1
ATOM 1189 C CA . SER A 1 161 ? -8.404 -3.992 12.466 1.00 95.88 161 SER A CA 1
ATOM 1190 C C . SER A 1 161 ? -8.192 -4.852 11.215 1.00 95.88 161 SER A C 1
ATOM 1192 O O . SER A 1 161 ? -8.873 -5.866 11.057 1.00 95.88 161 SER A O 1
ATOM 1194 N N . PHE A 1 162 ? -7.227 -4.519 10.355 1.00 98.50 162 PHE A N 1
ATOM 1195 C CA . PHE A 1 162 ? -6.831 -5.416 9.267 1.00 98.50 162 PHE A CA 1
ATOM 1196 C C . PHE A 1 162 ? -6.003 -6.595 9.799 1.00 98.50 162 PHE A C 1
ATOM 1198 O O . PHE A 1 162 ? -5.085 -6.420 10.603 1.00 98.50 162 PHE A O 1
ATOM 1205 N N . THR A 1 163 ? -6.310 -7.804 9.330 1.00 98.06 163 THR A N 1
ATOM 1206 C CA . THR A 1 163 ? -5.617 -9.048 9.711 1.00 98.06 163 THR A CA 1
ATOM 1207 C C . THR A 1 163 ? -4.888 -9.702 8.543 1.00 98.06 163 THR A C 1
ATOM 1209 O O . THR A 1 163 ? -4.055 -10.576 8.765 1.00 98.06 163 THR A O 1
ATOM 1212 N N . GLN A 1 164 ? -5.161 -9.280 7.309 1.00 98.69 164 GLN A N 1
ATOM 1213 C CA . GLN A 1 164 ? -4.482 -9.746 6.102 1.00 98.69 164 GLN A CA 1
ATOM 1214 C C . GLN A 1 164 ? -3.951 -8.531 5.341 1.00 98.69 164 GLN A C 1
ATOM 1216 O O . GLN A 1 164 ? -4.724 -7.749 4.795 1.00 98.69 164 GLN A O 1
ATOM 1221 N N . ILE A 1 165 ? -2.636 -8.334 5.360 1.00 98.81 165 ILE A N 1
ATOM 1222 C CA . ILE A 1 165 ? -1.971 -7.143 4.826 1.00 98.81 165 ILE A CA 1
ATOM 1223 C C . ILE A 1 165 ? -0.971 -7.602 3.768 1.00 98.81 165 ILE A C 1
ATOM 1225 O O . ILE A 1 165 ? 0.055 -8.217 4.080 1.00 98.81 165 ILE A O 1
ATOM 1229 N N . PHE A 1 166 ? -1.294 -7.322 2.507 1.00 98.75 166 PHE A N 1
ATOM 1230 C CA . PHE A 1 166 ? -0.524 -7.782 1.357 1.00 98.75 166 PHE A CA 1
ATOM 1231 C C . PHE A 1 166 ? 0.213 -6.628 0.693 1.00 98.75 166 PHE A C 1
ATOM 1233 O O . PHE A 1 166 ? -0.383 -5.597 0.400 1.00 98.75 166 PHE A O 1
ATOM 1240 N N . TYR A 1 167 ? 1.503 -6.817 0.438 1.00 98.62 167 TYR A N 1
ATOM 1241 C CA . TYR A 1 167 ? 2.359 -5.850 -0.237 1.00 98.62 167 TYR A CA 1
ATOM 1242 C C . TYR A 1 167 ? 2.606 -6.306 -1.670 1.00 98.62 167 TYR A C 1
ATOM 1244 O O . TYR A 1 167 ? 3.105 -7.417 -1.878 1.00 98.62 167 TYR A O 1
ATOM 1252 N N . LEU A 1 168 ? 2.280 -5.455 -2.638 1.00 96.81 168 LEU A N 1
ATOM 1253 C CA . LEU A 1 168 ? 2.485 -5.712 -4.062 1.00 96.81 168 LEU A CA 1
ATOM 1254 C C . LEU A 1 168 ? 3.131 -4.483 -4.708 1.00 96.81 168 LEU A C 1
ATOM 1256 O O . LEU A 1 168 ? 2.868 -3.347 -4.304 1.00 96.81 168 LEU A O 1
ATOM 1260 N N . GLY A 1 169 ? 3.999 -4.690 -5.695 1.00 92.75 169 GLY A N 1
ATOM 1261 C CA . GLY A 1 169 ? 4.710 -3.584 -6.326 1.00 92.75 169 GLY A CA 1
ATOM 1262 C C . GLY A 1 169 ? 5.030 -3.813 -7.788 1.00 92.75 169 GLY A C 1
ATOM 1263 O O . GLY A 1 169 ? 5.319 -4.935 -8.178 1.00 92.75 169 GLY A O 1
ATOM 1264 N N . ASP A 1 170 ? 4.981 -2.735 -8.563 1.00 87.44 170 ASP A N 1
ATOM 1265 C CA . ASP A 1 170 ? 5.108 -2.747 -10.030 1.00 87.44 170 ASP A CA 1
ATOM 1266 C C . ASP A 1 170 ? 6.492 -2.274 -10.522 1.00 87.44 170 ASP A C 1
ATOM 1268 O O . ASP A 1 170 ? 6.719 -2.136 -11.717 1.00 87.44 170 ASP A O 1
ATOM 1272 N N . SER A 1 171 ? 7.436 -2.034 -9.603 1.00 85.44 171 SER A N 1
ATOM 1273 C CA . SER A 1 171 ? 8.834 -1.688 -9.903 1.00 85.44 171 SER A CA 1
ATOM 1274 C C . SER A 1 171 ? 9.795 -2.642 -9.189 1.00 85.44 171 SER A C 1
ATOM 1276 O O . SER A 1 171 ? 9.614 -2.981 -8.012 1.00 85.44 171 SER A O 1
ATOM 1278 N N . GLY A 1 172 ? 10.858 -3.057 -9.886 1.00 82.62 172 GLY A N 1
ATOM 1279 C CA . GLY A 1 172 ? 11.826 -4.036 -9.386 1.00 82.62 172 GLY A CA 1
ATOM 1280 C C . GLY A 1 172 ? 12.556 -3.591 -8.112 1.00 82.62 172 GLY A C 1
ATOM 1281 O O . GLY A 1 172 ? 12.899 -4.425 -7.269 1.00 82.62 172 GLY A O 1
ATOM 1282 N N . GLY A 1 173 ? 12.742 -2.280 -7.914 1.00 85.88 173 GLY A N 1
ATOM 1283 C CA . GLY A 1 173 ? 13.349 -1.727 -6.697 1.00 85.88 173 GLY A CA 1
ATOM 1284 C C . GLY A 1 173 ? 12.520 -1.985 -5.430 1.00 85.88 173 GLY A C 1
ATOM 1285 O O . GLY A 1 173 ? 13.072 -2.107 -4.328 1.00 85.88 173 GLY A O 1
ATOM 1286 N N . ASN A 1 174 ? 11.203 -2.144 -5.574 1.00 90.62 174 ASN A N 1
ATOM 1287 C CA . ASN A 1 174 ? 10.258 -2.172 -4.457 1.00 90.62 174 ASN A CA 1
ATOM 1288 C C . ASN A 1 174 ? 10.344 -3.468 -3.639 1.00 90.62 174 ASN A C 1
ATOM 1290 O O . ASN A 1 174 ? 10.145 -3.451 -2.418 1.00 90.62 174 ASN A O 1
ATOM 1294 N N . ALA A 1 175 ? 10.679 -4.585 -4.295 1.00 93.75 175 ALA A N 1
ATOM 1295 C CA . ALA A 1 175 ? 10.559 -5.936 -3.748 1.00 93.75 175 ALA A CA 1
ATOM 1296 C C . ALA A 1 175 ? 11.268 -6.119 -2.396 1.00 93.75 175 ALA A C 1
ATOM 1298 O O . ALA A 1 175 ? 10.681 -6.634 -1.443 1.00 93.75 175 ALA A O 1
ATOM 1299 N N . ARG A 1 176 ? 12.522 -5.658 -2.274 1.00 96.19 176 ARG A N 1
ATOM 1300 C CA . ARG A 1 176 ? 13.312 -5.847 -1.041 1.00 96.19 176 ARG A CA 1
ATOM 1301 C C . ARG A 1 176 ? 12.700 -5.143 0.165 1.00 96.19 176 ARG A C 1
ATOM 1303 O O . ARG A 1 176 ? 12.667 -5.718 1.248 1.00 96.19 176 ARG A O 1
ATOM 1310 N N . GLY A 1 177 ? 12.236 -3.906 -0.014 1.00 97.38 177 GLY A N 1
ATOM 1311 C CA . GLY A 1 177 ? 11.666 -3.121 1.081 1.00 97.38 177 GLY A CA 1
ATOM 1312 C C . GLY A 1 177 ? 10.331 -3.683 1.555 1.00 97.38 177 GLY A C 1
ATOM 1313 O O . GLY A 1 177 ? 10.109 -3.799 2.757 1.00 97.38 177 GLY A O 1
ATOM 1314 N N . MET A 1 178 ? 9.482 -4.110 0.614 1.00 98.38 178 MET A N 1
ATOM 1315 C CA . MET A 1 178 ? 8.213 -4.772 0.929 1.00 98.38 178 MET A CA 1
ATOM 1316 C C . MET A 1 178 ? 8.422 -6.092 1.673 1.00 98.38 178 MET A C 1
ATOM 1318 O O . MET A 1 178 ? 7.793 -6.312 2.707 1.00 98.38 178 MET A O 1
ATOM 1322 N N . ALA A 1 179 ? 9.334 -6.944 1.193 1.00 98.31 179 ALA A N 1
ATOM 1323 C CA . ALA A 1 179 ? 9.666 -8.203 1.856 1.00 98.31 179 ALA A CA 1
ATOM 1324 C C . ALA A 1 179 ? 10.191 -7.968 3.280 1.00 98.31 179 ALA A C 1
ATOM 1326 O O . ALA A 1 179 ? 9.674 -8.541 4.235 1.00 98.31 179 ALA A O 1
ATOM 1327 N N . ALA A 1 180 ? 11.157 -7.057 3.439 1.00 98.62 180 ALA A N 1
ATOM 1328 C CA . ALA A 1 180 ? 11.741 -6.750 4.740 1.00 98.62 180 ALA A CA 1
ATOM 1329 C C . ALA A 1 180 ? 10.706 -6.202 5.740 1.00 98.62 180 ALA A C 1
ATOM 1331 O O . ALA A 1 180 ? 10.718 -6.596 6.909 1.00 98.62 180 ALA A O 1
ATOM 1332 N N . ALA A 1 181 ? 9.799 -5.324 5.297 1.00 98.69 181 ALA A N 1
ATOM 1333 C CA . ALA A 1 181 ? 8.725 -4.795 6.134 1.00 98.69 181 ALA A CA 1
ATOM 1334 C C . ALA A 1 181 ? 7.737 -5.894 6.559 1.00 98.69 181 ALA A C 1
ATOM 1336 O O . ALA A 1 181 ? 7.464 -6.040 7.753 1.00 98.69 181 ALA A O 1
ATOM 1337 N N . ALA A 1 182 ? 7.255 -6.702 5.609 1.00 98.75 182 ALA A N 1
ATOM 1338 C CA . ALA A 1 182 ? 6.316 -7.791 5.870 1.00 98.75 182 ALA A CA 1
ATOM 1339 C C . ALA A 1 182 ? 6.900 -8.855 6.819 1.00 98.75 182 ALA A C 1
ATOM 1341 O O . ALA A 1 182 ? 6.243 -9.256 7.784 1.00 98.75 182 ALA A O 1
ATOM 1342 N N . ASP A 1 183 ? 8.154 -9.259 6.604 1.00 98.69 183 ASP A N 1
ATOM 1343 C CA . ASP A 1 183 ? 8.842 -10.241 7.448 1.00 98.69 183 ASP A CA 1
ATOM 1344 C C . ASP A 1 183 ? 9.072 -9.701 8.863 1.00 98.69 183 ASP A C 1
ATOM 1346 O O . ASP A 1 183 ? 8.907 -10.422 9.851 1.00 98.69 183 ASP A O 1
ATOM 1350 N N . SER A 1 184 ? 9.438 -8.422 8.981 1.00 98.62 184 SER A N 1
ATOM 1351 C CA . SER A 1 184 ? 9.647 -7.775 10.280 1.00 98.62 184 SER A CA 1
ATOM 1352 C C . SER A 1 184 ? 8.346 -7.679 11.070 1.00 98.62 184 SER A C 1
ATOM 1354 O O . SER A 1 184 ? 8.325 -8.029 12.247 1.00 98.62 184 SER A O 1
ATOM 1356 N N . LEU A 1 185 ? 7.247 -7.267 10.433 1.00 98.69 185 LEU A N 1
ATOM 1357 C CA . LEU A 1 185 ? 5.934 -7.203 11.077 1.00 98.69 185 LEU A CA 1
ATOM 1358 C C . LEU A 1 185 ? 5.427 -8.589 11.474 1.00 98.69 185 LEU A C 1
ATOM 1360 O O . LEU A 1 185 ? 4.928 -8.756 12.585 1.00 98.69 185 LEU A O 1
ATOM 1364 N N . THR A 1 186 ? 5.623 -9.594 10.619 1.00 98.44 186 THR A N 1
ATOM 1365 C CA . THR A 1 186 ? 5.295 -10.990 10.942 1.00 98.44 186 THR A CA 1
ATOM 1366 C C . THR A 1 186 ? 6.016 -11.452 12.206 1.00 98.44 186 THR A C 1
ATOM 1368 O O . THR A 1 186 ? 5.390 -12.047 13.076 1.00 98.44 186 THR A O 1
ATOM 1371 N N . LYS A 1 187 ? 7.307 -11.126 12.356 1.00 98.06 187 LYS A N 1
ATOM 1372 C CA . LYS A 1 187 ? 8.078 -11.441 13.571 1.00 98.06 187 LYS A CA 1
ATOM 1373 C C . LYS A 1 187 ? 7.578 -10.673 14.794 1.00 98.06 187 LYS A C 1
ATOM 1375 O O . LYS A 1 187 ? 7.394 -11.268 15.846 1.00 98.06 187 LYS A O 1
ATOM 1380 N N . VAL A 1 188 ? 7.342 -9.365 14.658 1.00 97.50 188 VAL A N 1
ATOM 1381 C CA . VAL A 1 188 ? 6.877 -8.496 15.757 1.00 97.50 188 VAL A CA 1
ATOM 1382 C C . VAL A 1 188 ? 5.518 -8.942 16.301 1.00 97.50 188 VAL A C 1
ATOM 1384 O O . VAL A 1 188 ? 5.269 -8.823 17.498 1.00 97.50 188 VAL A O 1
ATOM 1387 N N . TYR A 1 189 ? 4.642 -9.450 15.434 1.00 97.12 189 TYR A N 1
ATOM 1388 C CA . TYR A 1 189 ? 3.272 -9.816 15.789 1.00 97.12 189 TYR A CA 1
ATOM 1389 C C . TYR A 1 189 ? 3.023 -11.330 15.885 1.00 97.12 189 TYR A C 1
ATOM 1391 O O . TYR A 1 189 ? 1.869 -11.730 16.053 1.00 97.12 189 TYR A O 1
ATOM 1399 N N . ALA A 1 190 ? 4.078 -12.154 15.837 1.00 95.44 190 ALA A N 1
ATOM 1400 C CA . ALA A 1 190 ? 3.990 -13.617 15.835 1.00 95.44 190 ALA A CA 1
ATOM 1401 C C . ALA A 1 190 ? 3.214 -14.179 17.038 1.00 95.44 190 ALA A C 1
ATOM 1403 O O . ALA A 1 190 ? 2.377 -15.063 16.868 1.00 95.44 190 ALA A O 1
ATOM 1404 N N . ASP A 1 191 ? 3.439 -13.608 18.224 1.00 93.00 191 ASP A N 1
ATOM 1405 C CA . ASP A 1 191 ? 2.869 -14.094 19.487 1.00 93.00 191 ASP A CA 1
ATOM 1406 C C . ASP A 1 191 ? 1.618 -13.317 19.925 1.00 93.00 191 ASP A C 1
ATOM 1408 O O . ASP A 1 191 ? 1.172 -13.416 21.071 1.00 93.00 191 ASP A O 1
ATOM 1412 N N . THR A 1 192 ? 1.037 -12.497 19.040 1.00 91.38 192 THR A N 1
ATOM 1413 C CA . THR A 1 192 ? -0.191 -11.779 19.399 1.00 91.38 192 THR A CA 1
ATOM 1414 C C . THR A 1 192 ? -1.420 -12.693 19.370 1.00 91.38 192 THR A C 1
ATOM 1416 O O . THR A 1 192 ? -1.528 -13.540 18.485 1.00 91.38 192 THR A O 1
ATOM 1419 N N . PRO A 1 193 ? -2.396 -12.511 20.288 1.00 90.81 193 PRO A N 1
ATOM 1420 C CA . PRO A 1 193 ? -3.590 -13.364 20.338 1.00 90.81 193 PRO A CA 1
ATOM 1421 C C . PRO A 1 193 ? -4.410 -13.348 19.042 1.00 90.81 193 PRO A C 1
ATOM 1423 O O . PRO A 1 193 ? -5.032 -14.341 18.671 1.00 90.81 193 PRO A O 1
ATOM 1426 N N . THR A 1 194 ? -4.422 -12.209 18.347 1.00 90.19 194 THR A N 1
ATOM 1427 C CA . THR A 1 194 ? -5.047 -12.072 17.031 1.00 90.19 194 THR A CA 1
ATOM 1428 C C . THR A 1 194 ? -4.031 -12.426 15.959 1.00 90.19 194 THR A C 1
ATOM 1430 O O . THR A 1 194 ? -3.052 -11.707 15.777 1.00 90.19 194 THR A O 1
ATOM 1433 N N . LYS A 1 195 ? -4.294 -13.491 15.200 1.00 95.00 195 LYS A N 1
ATOM 1434 C CA . LYS A 1 195 ? -3.452 -13.864 14.063 1.00 95.00 195 LYS A CA 1
ATOM 1435 C C . LYS A 1 195 ? -3.531 -12.796 12.969 1.00 95.00 195 LYS A C 1
ATOM 1437 O O . LYS A 1 195 ? -4.617 -12.501 12.472 1.00 95.00 195 LYS A O 1
ATOM 1442 N N . VAL A 1 196 ? -2.380 -12.244 12.592 1.00 97.62 196 VAL A N 1
ATOM 1443 C CA . VAL A 1 196 ? -2.238 -11.257 11.514 1.00 97.62 196 VAL A CA 1
ATOM 1444 C C . VAL A 1 196 ? -1.211 -11.764 10.508 1.00 97.62 196 VAL A C 1
ATOM 1446 O O . VAL A 1 196 ? -0.156 -12.263 10.892 1.00 97.62 196 VAL A O 1
ATOM 1449 N N . TYR A 1 197 ? -1.521 -11.633 9.224 1.00 98.12 197 TYR A N 1
ATOM 1450 C CA . TYR A 1 197 ? -0.661 -12.020 8.117 1.00 98.12 197 TYR A CA 1
ATOM 1451 C C . TYR A 1 197 ? -0.130 -10.771 7.423 1.00 98.12 197 TYR A C 1
ATOM 1453 O O . TYR A 1 197 ? -0.906 -9.975 6.898 1.00 98.12 197 TYR A O 1
ATOM 1461 N N . PHE A 1 198 ? 1.193 -10.635 7.386 1.00 98.69 198 PHE A N 1
ATOM 1462 C CA . PHE A 1 198 ? 1.883 -9.652 6.561 1.00 98.69 198 PHE A CA 1
ATOM 1463 C C . PHE A 1 198 ? 2.640 -10.411 5.480 1.00 98.69 198 PHE A C 1
ATOM 1465 O O . PHE A 1 198 ? 3.462 -11.272 5.796 1.00 98.69 198 PHE A O 1
ATOM 1472 N N . LYS A 1 199 ? 2.359 -10.137 4.206 1.00 98.31 199 LYS A N 1
ATOM 1473 C CA . LYS A 1 199 ? 2.978 -10.902 3.120 1.00 98.31 199 LYS A CA 1
ATOM 1474 C C . LYS A 1 199 ? 3.282 -10.029 1.913 1.00 98.31 199 LYS A C 1
ATOM 1476 O O . LYS A 1 199 ? 2.410 -9.348 1.391 1.00 98.31 199 LYS A O 1
ATOM 1481 N N . HIS A 1 200 ? 4.526 -10.093 1.455 1.00 98.06 200 HIS A N 1
ATOM 1482 C CA . HIS A 1 200 ? 4.915 -9.599 0.140 1.00 98.06 200 HIS A CA 1
ATOM 1483 C C . HIS A 1 200 ? 4.596 -10.651 -0.931 1.00 98.06 200 HIS A C 1
ATOM 1485 O O . HIS A 1 200 ? 4.901 -11.831 -0.732 1.00 98.06 200 HIS A O 1
ATOM 1491 N N . ILE A 1 201 ? 3.986 -10.209 -2.034 1.00 95.81 201 ILE A N 1
ATOM 1492 C CA . ILE A 1 201 ? 3.607 -11.025 -3.196 1.00 95.81 201 ILE A CA 1
ATOM 1493 C C . ILE A 1 201 ? 4.547 -10.680 -4.367 1.00 95.81 201 ILE A C 1
ATOM 1495 O O . ILE A 1 201 ? 4.232 -9.792 -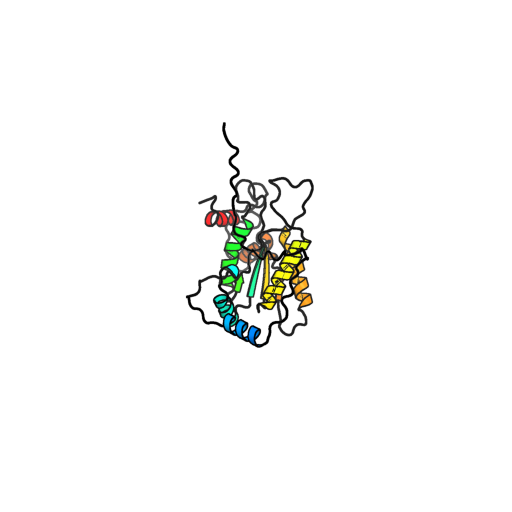5.163 1.00 95.81 201 ILE A O 1
ATOM 1499 N N . PRO A 1 202 ? 5.731 -11.317 -4.461 1.00 91.25 202 PRO A N 1
ATOM 1500 C CA . PRO A 1 202 ? 6.708 -11.017 -5.511 1.00 91.25 202 PRO A CA 1
ATOM 1501 C C . PRO A 1 202 ? 6.217 -11.373 -6.923 1.00 91.25 202 PRO A C 1
ATOM 1503 O O . PRO A 1 202 ? 6.697 -10.805 -7.902 1.00 91.25 202 PRO A O 1
ATOM 1506 N N . GLU A 1 203 ? 5.265 -12.298 -7.044 1.00 87.31 203 GLU A N 1
ATOM 1507 C CA . GLU A 1 203 ? 4.717 -12.769 -8.318 1.00 87.31 203 GLU A CA 1
ATOM 1508 C C . GLU A 1 203 ? 3.969 -11.671 -9.081 1.00 87.31 203 GLU A C 1
ATOM 1510 O O . GLU A 1 203 ? 3.870 -11.752 -10.300 1.00 87.31 203 GLU A O 1
ATOM 1515 N N . TYR A 1 204 ? 3.485 -10.637 -8.384 1.00 87.88 204 TYR A N 1
ATOM 1516 C CA . TYR A 1 204 ? 2.813 -9.504 -9.020 1.00 87.88 204 TYR A CA 1
ATOM 1517 C C . TYR A 1 204 ? 3.745 -8.746 -9.977 1.00 87.88 204 TYR A C 1
ATOM 1519 O O . TYR A 1 204 ? 3.349 -8.457 -11.100 1.00 87.88 204 TYR A O 1
ATOM 1527 N N . TYR A 1 205 ? 4.996 -8.501 -9.571 1.00 83.06 205 TYR A N 1
ATOM 1528 C CA . TYR A 1 205 ? 6.017 -7.923 -10.452 1.00 83.06 205 TYR A CA 1
ATOM 1529 C C . TYR A 1 205 ? 6.552 -8.956 -11.451 1.00 83.06 205 TYR A C 1
ATOM 1531 O O . TYR A 1 205 ? 6.743 -8.676 -12.630 1.00 83.06 205 TYR A O 1
ATOM 1539 N N . ASN A 1 206 ? 6.775 -10.188 -10.988 1.00 77.75 206 ASN A N 1
ATOM 1540 C CA . ASN A 1 206 ? 7.339 -11.266 -11.797 1.00 77.75 206 ASN A CA 1
ATOM 1541 C C . ASN A 1 206 ? 6.261 -11.981 -12.647 1.00 77.75 206 ASN A C 1
ATOM 1543 O O . ASN A 1 206 ? 6.198 -13.215 -12.691 1.00 77.75 206 ASN A O 1
ATOM 1547 N N . HIS A 1 207 ? 5.389 -11.209 -13.305 1.00 71.31 207 HIS A N 1
ATOM 1548 C CA . HIS A 1 207 ? 4.233 -11.726 -14.036 1.00 71.31 207 HIS A CA 1
ATOM 1549 C C . HIS A 1 207 ? 4.644 -12.695 -15.152 1.00 71.31 207 HIS A C 1
ATOM 1551 O O . HIS A 1 207 ? 4.163 -13.825 -15.207 1.00 71.31 207 HIS A O 1
ATOM 1557 N N . THR A 1 208 ? 5.574 -12.287 -16.016 1.00 68.38 208 THR A N 1
ATOM 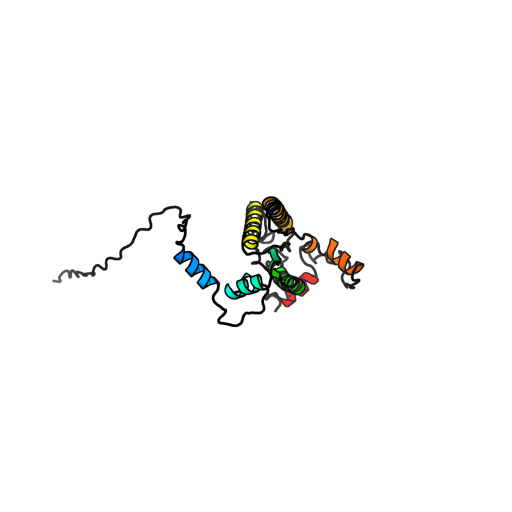1558 C CA . THR A 1 208 ? 5.989 -13.059 -17.200 1.00 68.38 208 THR A CA 1
ATOM 1559 C C . THR A 1 208 ? 6.673 -14.383 -16.851 1.00 68.38 208 THR A C 1
ATOM 1561 O O . THR A 1 208 ? 6.543 -15.356 -17.591 1.00 68.38 208 THR A O 1
ATOM 1564 N N . SER A 1 209 ? 7.361 -14.465 -15.708 1.00 68.62 209 SER A N 1
ATOM 1565 C CA . SER A 1 209 ? 8.072 -15.677 -15.284 1.00 68.62 209 SER A CA 1
ATOM 1566 C C . SER A 1 209 ? 7.236 -16.638 -14.434 1.00 68.62 209 SER A C 1
ATOM 1568 O O . SER A 1 209 ? 7.556 -17.827 -14.395 1.00 68.62 209 SER A O 1
ATOM 1570 N N . HIS A 1 210 ? 6.171 -16.170 -13.775 1.00 73.44 210 HIS A N 1
ATOM 1571 C CA . HIS A 1 210 ? 5.354 -17.012 -12.890 1.00 73.44 210 HIS A CA 1
ATOM 1572 C C . HIS A 1 210 ? 3.869 -17.009 -13.247 1.00 73.44 210 HIS A C 1
ATOM 1574 O O . HIS A 1 210 ? 3.279 -18.073 -13.435 1.00 73.44 210 HIS A O 1
ATOM 1580 N N . VAL A 1 211 ? 3.256 -15.831 -13.347 1.00 76.00 211 VAL A N 1
ATOM 1581 C CA . VAL A 1 211 ? 1.802 -15.693 -13.510 1.00 76.00 211 VAL A CA 1
ATOM 1582 C C . VAL A 1 211 ? 1.368 -16.066 -14.921 1.00 76.00 211 VAL A C 1
ATOM 1584 O O . VAL A 1 211 ? 0.437 -16.848 -15.074 1.00 76.00 211 VAL A O 1
ATOM 1587 N N . GLN A 1 212 ? 2.080 -15.601 -15.946 1.00 74.00 212 GLN A N 1
ATOM 1588 C CA . GLN A 1 212 ? 1.793 -15.934 -17.339 1.00 74.00 212 GLN A CA 1
ATOM 1589 C C . GLN A 1 212 ? 1.871 -17.448 -17.578 1.00 74.00 212 GLN A C 1
ATOM 1591 O O . GLN A 1 212 ? 0.967 -18.047 -18.159 1.00 74.00 212 GLN A O 1
ATOM 1596 N N . ALA A 1 213 ? 2.924 -18.090 -17.063 1.00 76.62 213 ALA A N 1
ATOM 1597 C CA . ALA A 1 213 ? 3.068 -19.538 -17.135 1.00 76.62 213 ALA A CA 1
ATOM 1598 C C . ALA A 1 213 ? 1.939 -20.257 -16.380 1.00 76.62 213 ALA A C 1
ATOM 1600 O O . ALA A 1 213 ? 1.381 -21.222 -16.897 1.00 76.62 213 ALA A O 1
ATOM 1601 N N . TYR A 1 214 ? 1.566 -19.781 -15.187 1.00 80.19 214 TYR A N 1
ATOM 1602 C CA . TYR A 1 214 ? 0.434 -20.327 -14.441 1.00 80.19 214 TYR A CA 1
ATOM 1603 C C . TYR A 1 214 ? -0.870 -20.210 -15.238 1.00 80.19 214 TYR A C 1
ATOM 1605 O O . TYR A 1 214 ? -1.540 -21.215 -15.426 1.00 80.19 214 TYR A O 1
ATOM 1613 N N . ILE A 1 215 ? -1.203 -19.028 -15.769 1.00 80.69 215 ILE A N 1
ATOM 1614 C CA . ILE A 1 215 ? -2.428 -18.759 -16.540 1.00 80.69 215 ILE A CA 1
ATOM 1615 C C . ILE A 1 215 ? -2.514 -19.639 -17.800 1.00 80.69 215 ILE A C 1
ATOM 1617 O O . ILE A 1 215 ? -3.577 -20.185 -18.113 1.00 80.69 215 ILE A O 1
ATOM 1621 N N . GLN A 1 216 ? -1.402 -19.819 -18.511 1.00 78.88 216 GLN A N 1
ATOM 1622 C CA . GLN A 1 216 ? -1.374 -20.641 -19.722 1.00 78.88 216 GLN A CA 1
ATOM 1623 C C . GLN A 1 216 ? -1.440 -22.145 -19.418 1.00 78.88 216 GLN A C 1
ATOM 1625 O O . GLN A 1 216 ? -2.057 -22.892 -20.177 1.00 78.88 216 GLN A O 1
ATOM 1630 N N . ASN A 1 217 ? -0.839 -22.602 -18.315 1.00 81.38 217 ASN A N 1
ATOM 1631 C CA . ASN A 1 217 ? -0.749 -24.031 -18.004 1.00 81.38 217 ASN A CA 1
ATOM 1632 C C . ASN A 1 217 ? -1.931 -24.552 -17.174 1.00 81.38 217 ASN A C 1
ATOM 1634 O O . ASN A 1 217 ? -2.403 -25.661 -17.423 1.00 81.38 217 ASN A O 1
ATOM 1638 N N . GLU A 1 218 ? -2.425 -23.762 -16.218 1.00 84.31 218 GLU A N 1
ATOM 1639 C CA . GLU A 1 218 ? -3.408 -24.204 -15.223 1.00 84.31 218 GLU A CA 1
ATOM 1640 C C . GLU A 1 218 ? -4.852 -23.927 -15.682 1.00 84.31 218 GLU A C 1
ATOM 1642 O O . GLU A 1 218 ? -5.553 -24.882 -16.031 1.00 84.31 218 GLU A O 1
ATOM 1647 N N . PRO A 1 219 ? -5.336 -22.667 -15.792 1.00 83.75 219 PRO A N 1
ATOM 1648 C CA . PRO A 1 219 ? -6.661 -22.403 -16.342 1.00 83.75 219 PRO A CA 1
ATOM 1649 C C . PRO A 1 219 ? -6.705 -22.472 -17.878 1.00 83.75 219 PRO A C 1
ATOM 1651 O O . PRO A 1 219 ? -7.786 -22.331 -18.447 1.00 83.75 219 PRO A O 1
ATOM 1654 N N . LYS A 1 220 ? -5.567 -22.704 -18.555 1.00 80.12 220 LYS A N 1
ATOM 1655 C CA . LYS A 1 220 ? -5.451 -22.835 -20.023 1.00 80.12 220 LYS A CA 1
ATOM 1656 C C . LYS A 1 220 ? -6.015 -21.645 -20.796 1.00 80.12 220 LYS A C 1
ATOM 1658 O O . LYS A 1 220 ? -6.584 -21.802 -21.878 1.00 80.12 220 LYS A O 1
ATOM 1663 N N . ILE A 1 221 ? -5.871 -20.447 -20.239 1.00 77.38 221 ILE A N 1
ATOM 1664 C CA . ILE A 1 221 ? -6.274 -19.225 -20.926 1.00 77.38 221 ILE A CA 1
ATOM 1665 C C . ILE A 1 221 ? -5.206 -18.941 -21.980 1.00 77.38 221 ILE A C 1
ATOM 1667 O O . ILE A 1 221 ? -4.035 -18.742 -21.663 1.00 77.38 221 ILE A O 1
ATOM 1671 N N . ALA A 1 222 ? -5.611 -18.977 -23.248 1.00 68.44 222 ALA A N 1
ATOM 1672 C CA . ALA A 1 222 ? -4.713 -18.704 -24.356 1.00 68.44 222 ALA A CA 1
ATOM 1673 C C . ALA A 1 222 ? -4.369 -17.212 -24.383 1.00 68.44 222 ALA A C 1
ATOM 1675 O O . ALA A 1 222 ? -5.233 -16.374 -24.639 1.00 68.44 222 ALA A O 1
ATOM 1676 N N . GLU A 1 223 ? -3.101 -16.884 -24.158 1.00 65.75 223 GLU A N 1
ATOM 1677 C CA . GLU A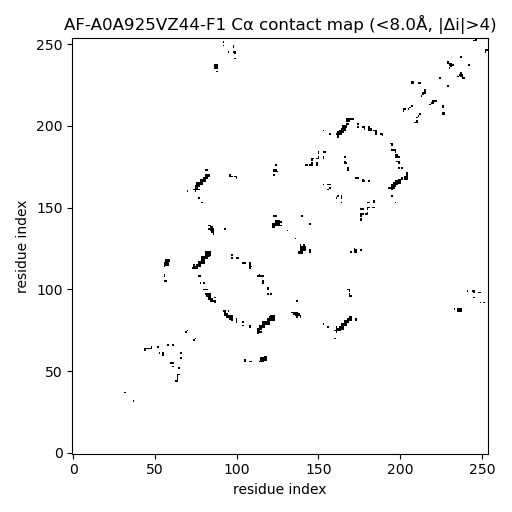 1 223 ? -2.583 -15.549 -24.430 1.00 65.75 223 GLU A CA 1
ATOM 1678 C C . GLU A 1 223 ? -1.920 -15.521 -25.807 1.00 65.75 223 GLU A C 1
ATOM 1680 O O . GLU A 1 223 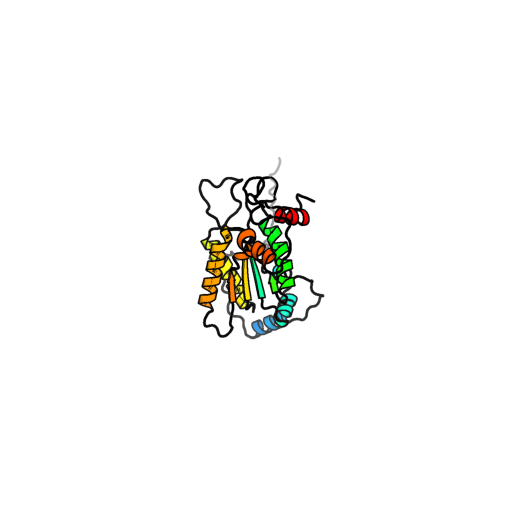? -1.179 -16.430 -26.182 1.00 65.75 223 GLU A O 1
ATOM 1685 N N . GLY A 1 224 ? -2.181 -14.459 -26.573 1.00 61.84 224 GLY A N 1
ATOM 1686 C CA . GLY A 1 224 ? -1.562 -14.263 -27.888 1.00 61.84 224 GLY A CA 1
ATOM 1687 C C . GLY A 1 224 ? -0.070 -13.912 -27.820 1.00 61.84 224 GLY A C 1
ATOM 1688 O O . GLY A 1 224 ? 0.631 -14.016 -28.826 1.00 61.84 224 GLY A O 1
ATOM 1689 N N . ILE A 1 225 ? 0.424 -13.513 -26.645 1.00 62.25 225 ILE A N 1
ATOM 1690 C CA . ILE A 1 225 ? 1.824 -13.164 -26.406 1.00 62.25 225 ILE A CA 1
ATOM 1691 C C . ILE A 1 225 ? 2.546 -14.410 -25.881 1.00 62.25 225 ILE A C 1
ATOM 1693 O O . ILE A 1 225 ? 2.170 -14.980 -24.858 1.00 62.25 225 ILE A O 1
ATOM 1697 N N . LYS A 1 226 ? 3.597 -14.847 -26.585 1.00 63.31 226 LYS A N 1
ATOM 1698 C CA . LYS A 1 226 ? 4.447 -15.953 -26.115 1.00 63.31 226 LYS A CA 1
ATOM 1699 C C . LYS A 1 226 ? 5.167 -15.546 -24.826 1.00 63.31 226 LYS A C 1
ATOM 1701 O O . LYS A 1 226 ? 5.586 -14.396 -24.694 1.00 63.31 226 LYS A O 1
ATOM 1706 N N . ILE A 1 227 ? 5.385 -16.505 -23.926 1.00 61.28 227 ILE A N 1
ATOM 1707 C CA . ILE A 1 227 ? 6.176 -16.287 -22.706 1.00 61.28 227 ILE A CA 1
ATOM 1708 C C . ILE A 1 227 ? 7.550 -15.718 -23.077 1.00 61.28 227 ILE A C 1
ATOM 1710 O O . ILE A 1 227 ? 8.265 -16.297 -23.896 1.00 61.28 227 ILE A O 1
ATOM 1714 N N . GLY A 1 228 ? 7.890 -14.566 -22.496 1.00 60.03 228 GLY A N 1
ATOM 1715 C CA . GLY A 1 228 ? 9.157 -13.870 -22.739 1.00 60.03 228 GLY A CA 1
ATOM 1716 C C . GLY A 1 228 ? 9.295 -13.200 -24.113 1.00 60.03 228 GLY A C 1
ATOM 1717 O O . GLY A 1 228 ? 10.380 -12.730 -24.436 1.00 60.03 228 GLY A O 1
ATOM 1718 N N . ALA A 1 229 ? 8.236 -13.151 -24.931 1.00 54.59 229 ALA A N 1
ATOM 1719 C CA . ALA A 1 229 ? 8.264 -12.475 -26.234 1.00 54.59 229 ALA A CA 1
ATOM 1720 C C . ALA A 1 229 ? 7.872 -10.993 -26.177 1.00 54.59 229 ALA A C 1
ATOM 1722 O O . ALA A 1 229 ? 8.035 -10.290 -27.172 1.00 54.59 229 ALA A O 1
ATOM 1723 N N . SER A 1 230 ? 7.363 -10.520 -25.039 1.00 56.25 230 SER A N 1
ATOM 1724 C CA . SER A 1 230 ? 7.212 -9.092 -24.782 1.00 56.25 230 SER A CA 1
ATOM 1725 C C . SER A 1 230 ? 8.523 -8.571 -24.203 1.00 56.25 230 SER A C 1
ATOM 1727 O O . SER A 1 230 ? 8.787 -8.703 -23.015 1.00 56.25 230 SER A O 1
ATOM 1729 N N . SER A 1 231 ? 9.381 -8.050 -25.069 1.00 51.75 231 SER A N 1
ATOM 1730 C CA . SER A 1 231 ? 10.511 -7.213 -24.677 1.00 51.75 231 SER A CA 1
ATOM 1731 C C . SER A 1 231 ? 10.263 -5.847 -25.296 1.00 51.75 231 SER A C 1
ATOM 1733 O O . SER A 1 231 ? 10.082 -5.788 -26.515 1.00 51.75 231 SER A O 1
ATOM 1735 N N . GLY A 1 232 ? 10.222 -4.792 -24.478 1.00 50.78 232 GLY A N 1
ATOM 1736 C CA . GLY A 1 232 ? 10.003 -3.418 -24.935 1.00 50.78 232 GLY A CA 1
ATOM 1737 C C . GLY A 1 232 ? 10.834 -3.074 -26.163 1.00 50.78 232 GLY A C 1
ATOM 1738 O O . GLY A 1 232 ? 11.934 -3.604 -26.353 1.00 50.78 232 GLY A O 1
ATOM 1739 N N . THR A 1 233 ? 10.307 -2.201 -27.018 1.00 48.22 233 THR A N 1
ATOM 1740 C CA . THR A 1 233 ? 10.911 -1.894 -28.328 1.00 48.22 233 THR A CA 1
ATOM 1741 C C . THR A 1 233 ? 12.338 -1.333 -28.220 1.00 48.22 233 THR A C 1
ATOM 1743 O O . THR A 1 233 ? 13.135 -1.433 -29.153 1.00 48.22 233 THR A O 1
ATOM 1746 N N . SER A 1 234 ? 12.673 -0.807 -27.045 1.00 49.91 234 SER A N 1
ATOM 1747 C CA . SER A 1 234 ? 13.943 -0.220 -26.613 1.00 49.91 234 SER A CA 1
ATOM 1748 C C . SER A 1 234 ? 14.808 -1.141 -25.729 1.00 49.91 234 SER A C 1
ATOM 1750 O O . SER A 1 234 ? 15.939 -0.782 -25.398 1.00 49.91 234 SER A O 1
ATOM 1752 N N . GLY A 1 235 ? 14.292 -2.299 -25.293 1.00 53.00 235 GLY A N 1
ATOM 1753 C CA . GLY A 1 235 ? 14.884 -3.096 -24.210 1.00 53.00 235 GLY A CA 1
ATOM 1754 C C . GLY A 1 235 ? 14.720 -2.483 -22.810 1.00 53.00 235 GLY A C 1
ATOM 1755 O O . GLY A 1 235 ? 15.351 -2.952 -21.861 1.00 53.00 235 GLY A O 1
ATOM 1756 N N . LEU A 1 236 ? 13.890 -1.449 -22.668 1.00 52.06 236 LEU A N 1
ATOM 1757 C CA . LEU A 1 236 ? 13.579 -0.777 -21.413 1.00 52.06 236 LEU A CA 1
ATOM 1758 C C . LEU A 1 236 ? 12.065 -0.849 -21.178 1.00 52.06 236 LEU A C 1
ATOM 1760 O O . LEU A 1 236 ? 11.292 -0.551 -22.071 1.00 52.06 236 LEU A O 1
ATOM 1764 N N . HIS A 1 237 ? 11.681 -1.327 -19.989 1.00 58.34 237 HIS A N 1
ATOM 1765 C CA . HIS A 1 237 ? 10.424 -1.170 -19.237 1.00 58.34 237 HIS A CA 1
ATOM 1766 C C . HIS A 1 237 ? 9.045 -1.054 -19.974 1.00 58.34 237 HIS A C 1
ATOM 1768 O O . HIS A 1 237 ? 8.065 -0.699 -19.324 1.00 58.34 237 HIS A O 1
ATOM 1774 N N . GLU A 1 238 ? 8.904 -1.343 -21.266 1.00 60.25 238 GLU A N 1
ATOM 1775 C CA . GLU A 1 238 ? 7.671 -1.274 -22.074 1.00 60.25 238 GLU A CA 1
ATOM 1776 C C . GLU A 1 238 ? 7.200 -2.692 -22.450 1.00 60.25 238 GLU A C 1
ATOM 1778 O O . GLU A 1 238 ? 8.013 -3.558 -22.777 1.00 60.25 238 GLU A O 1
ATOM 1783 N N . GLU A 1 239 ? 5.890 -2.943 -22.409 1.00 66.62 239 GLU A N 1
ATOM 1784 C CA . GLU A 1 239 ? 5.264 -4.196 -22.849 1.00 66.62 239 GLU A CA 1
ATOM 1785 C C . GLU A 1 239 ? 3.847 -3.911 -23.372 1.00 66.62 239 GLU A C 1
ATOM 1787 O O . GLU A 1 239 ? 3.147 -3.066 -22.821 1.00 66.62 239 GLU A O 1
ATOM 1792 N N . LEU A 1 240 ? 3.364 -4.675 -24.362 1.00 64.44 240 LEU A N 1
ATOM 1793 C CA . LEU A 1 240 ? 2.047 -4.440 -24.987 1.00 64.44 240 LEU A CA 1
ATOM 1794 C C . LEU A 1 240 ? 0.881 -4.386 -23.983 1.00 64.44 240 LEU A C 1
ATOM 1796 O O . LEU A 1 240 ? -0.081 -3.648 -24.185 1.00 64.44 240 LEU A O 1
ATOM 1800 N N . GLY A 1 241 ? 0.942 -5.174 -22.904 1.00 68.44 241 GLY A N 1
ATOM 1801 C CA . GLY A 1 241 ? -0.075 -5.147 -21.847 1.00 68.44 241 GLY A CA 1
ATOM 1802 C C . GLY A 1 241 ? -0.044 -3.860 -21.014 1.00 68.44 241 GLY A C 1
ATOM 1803 O O . GLY A 1 241 ? -1.094 -3.352 -20.614 1.00 68.44 241 GLY A O 1
ATOM 1804 N N . ILE A 1 242 ? 1.152 -3.307 -20.799 1.00 72.94 242 ILE A N 1
ATOM 1805 C CA . ILE A 1 242 ? 1.349 -2.016 -20.137 1.00 72.94 242 ILE A CA 1
ATOM 1806 C C . ILE A 1 242 ? 0.834 -0.909 -21.054 1.00 72.94 242 ILE A C 1
ATOM 1808 O O . ILE A 1 242 ? 0.037 -0.094 -20.605 1.00 72.94 242 ILE A O 1
ATOM 1812 N N . ASP A 1 243 ? 1.178 -0.933 -22.340 1.00 71.88 243 ASP A N 1
ATOM 1813 C CA . ASP A 1 243 ? 0.736 0.082 -23.303 1.00 71.88 243 ASP A CA 1
ATOM 1814 C C . ASP A 1 243 ? -0.781 0.084 -23.475 1.00 71.88 243 ASP A C 1
ATOM 1816 O O . ASP A 1 243 ? -1.399 1.144 -23.507 1.00 71.88 243 ASP A O 1
ATOM 1820 N N . ALA A 1 244 ? -1.413 -1.093 -23.519 1.00 73.50 244 ALA A N 1
ATOM 1821 C CA . ALA A 1 244 ? -2.868 -1.204 -23.578 1.00 73.50 244 ALA A CA 1
ATOM 1822 C C . ALA A 1 244 ? -3.545 -0.641 -22.315 1.00 73.50 244 ALA A C 1
ATOM 1824 O O . ALA A 1 244 ? -4.576 0.028 -22.406 1.00 73.50 244 ALA A O 1
ATOM 1825 N N . THR A 1 245 ? -2.957 -0.877 -21.139 1.00 75.94 245 THR A N 1
ATOM 1826 C CA . THR A 1 245 ? -3.443 -0.317 -19.868 1.00 75.94 245 THR A CA 1
ATOM 1827 C C . THR A 1 245 ? -3.267 1.198 -19.827 1.00 75.94 245 THR A C 1
ATOM 1829 O O . THR A 1 245 ? -4.175 1.933 -19.435 1.00 75.94 245 THR A O 1
ATOM 1832 N N . MET A 1 246 ? -2.116 1.676 -20.292 1.00 79.88 246 MET A N 1
ATOM 1833 C CA . MET A 1 246 ? -1.794 3.091 -20.386 1.00 79.88 246 MET A CA 1
ATOM 1834 C C . MET A 1 246 ? -2.684 3.801 -21.409 1.00 79.88 246 MET A C 1
ATOM 1836 O O . MET A 1 246 ? -3.185 4.875 -21.112 1.00 79.88 246 MET A O 1
ATOM 1840 N N . ALA A 1 247 ? -3.008 3.188 -22.546 1.00 76.81 247 ALA A N 1
ATOM 1841 C CA . ALA A 1 247 ? -3.943 3.751 -23.521 1.00 76.81 247 ALA A CA 1
ATOM 1842 C C . ALA A 1 247 ? -5.368 3.928 -22.962 1.00 76.81 247 ALA A C 1
ATOM 1844 O O . ALA A 1 247 ? -6.101 4.806 -23.410 1.00 76.81 247 ALA A O 1
ATOM 1845 N N . LEU A 1 248 ? -5.770 3.115 -21.977 1.00 76.69 248 LEU A N 1
ATOM 1846 C CA . LEU A 1 248 ? -7.070 3.243 -21.314 1.00 76.69 248 LEU A CA 1
ATOM 1847 C C . LEU A 1 248 ? -7.100 4.376 -20.273 1.00 76.69 248 LEU A C 1
ATOM 1849 O O . LEU A 1 248 ? -8.162 4.948 -20.025 1.00 76.69 248 LEU A O 1
ATOM 1853 N N . ALA A 1 249 ? -5.970 4.659 -19.621 1.00 74.81 249 ALA A N 1
ATOM 1854 C CA . ALA A 1 249 ? -5.935 5.434 -18.378 1.00 74.81 249 ALA A CA 1
ATOM 1855 C C . ALA A 1 249 ? -5.029 6.679 -18.409 1.00 74.81 249 ALA A C 1
ATOM 1857 O O . ALA A 1 249 ? -5.189 7.570 -17.568 1.00 74.81 249 ALA A O 1
ATOM 1858 N N . ASP A 1 250 ? -4.078 6.756 -19.338 1.00 69.25 250 ASP A N 1
ATOM 1859 C CA . ASP A 1 250 ? -3.149 7.873 -19.465 1.00 69.25 250 ASP A CA 1
ATOM 1860 C C . ASP A 1 250 ? -3.774 9.026 -20.256 1.00 69.25 250 ASP A C 1
ATOM 1862 O O . ASP A 1 250 ? -4.368 8.853 -21.318 1.00 69.25 250 ASP A O 1
ATOM 1866 N N . ARG A 1 251 ? -3.590 10.244 -19.744 1.00 60.78 251 ARG A N 1
ATOM 1867 C CA . ARG A 1 251 ? -4.073 11.477 -20.378 1.00 60.78 251 ARG A CA 1
ATOM 1868 C C . ARG A 1 251 ? -3.215 11.912 -21.564 1.00 60.78 251 ARG A C 1
ATOM 1870 O O . ARG A 1 251 ? -3.615 12.824 -22.271 1.00 60.78 251 ARG A O 1
ATOM 1877 N N . ILE A 1 252 ? -2.033 11.323 -21.746 1.00 58.03 252 ILE A N 1
ATOM 1878 C CA . ILE A 1 252 ? -1.145 11.622 -22.881 1.00 58.03 252 ILE A CA 1
ATOM 1879 C C . ILE A 1 252 ? -1.634 10.931 -24.167 1.00 58.03 252 ILE A C 1
ATOM 1881 O O . ILE A 1 252 ? -1.363 11.418 -25.262 1.00 58.03 252 ILE A O 1
ATOM 1885 N N . CYS A 1 253 ? -2.391 9.836 -24.043 1.00 46.81 253 CYS A N 1
ATOM 1886 C CA . CYS A 1 253 ? -2.910 9.059 -25.173 1.00 46.81 253 CYS A CA 1
ATOM 1887 C C . CYS A 1 253 ? -4.388 9.343 -25.512 1.00 46.81 253 CYS A C 1
ATOM 1889 O O . CYS A 1 253 ? -4.899 8.745 -26.460 1.00 46.81 253 CYS A O 1
ATOM 1891 N N . GLY A 1 254 ? -5.065 10.211 -24.746 1.00 42.62 254 GLY A N 1
ATOM 1892 C CA . GLY A 1 254 ? -6.488 10.553 -24.894 1.00 42.62 254 GLY A CA 1
ATOM 1893 C C . GLY A 1 254 ? -6.747 11.931 -25.488 1.00 42.62 254 GLY A C 1
ATOM 1894 O O . GLY A 1 254 ? -5.915 12.840 -25.271 1.00 42.62 254 GLY A O 1
#

Sequence (254 aa):
MKTKLMVLLMMPLLAASASAQAGGAGGGGRGALTPEQQAAREAAANKPRTIEGINTVWLEELTQPEFRDMIKDGYTTVLILTGGVENNDGNLSMNKHNINNKLHGELMARKMGKTLVAPLLTLEPGNAGTNIQPGRAGPMISQATYTALLFDMGKYLRSMSFTQIFYLGDSGGNARGMAAAADSLTKVYADTPTKVYFKHIPEYYNHTSHVQAYIQNEPKIAEGIKIGASSGTSGLHEELGIDATMALADRICG

Foldseek 3Di:
DDDDDDDDDDDDDPPPPPPPPPDDPPPPDPPDDDPVRVVVVVVVLQDADPDDFDPFQEPVRDDSNRLVVLVVVPLQAEEAEEEAQFQQDPPAHSQLFVLVCVVVVRVVQVVVDSYHYYPHHRAFADDDDPPDDPRGTDDHDHLVVLLVVLLVSVVVSVVVNHQHYEYEYQDPRNQVSLQNSQVVVCVVCVPPPRHHHRYYDDCNNVVLPPVVCCVCPPVVDDDPAPRPNFQPPVNGNDGPVSVVSCCVGPPVND

Mean predicted aligned error: 11.33 Å